Protein AF-A0A6J8A9P1-F1 (afdb_monomer_lite)

pLDDT: mean 82.11, std 23.22, range [27.2, 98.62]

Secondary structure (DSSP, 8-state):
-HHHHHHHHHHHHHHHHHHHHHHHHHHHHHHHHHHHHHHHHHHHHHHHHHHHHHHHHHHHHHHHHHHHHHHHHHHHHHHHHHHHHHHHHHHHHHHHHHHHHHHHHHHHHHHHHHHHHHHHHHHHHHHHHT--S-----------------EEEEE-SS-EEEEPTTPBPP--EEEEEETS-EETTTTEEE-SSSEEEEEEEEEEEPTT-EEEEEEEETTEEEEEEEEE-SSS--EEEEEEEEEE-TT-EEEEEE-S-TTT--S-EEEEEEEEEEEE-HHHHHHHHHHHHHHHHHHHHHHHHHH-----------------------------------------------

Foldseek 3Di:
DVVVVVVVVVVVVVVVVVVVVVVVVVVVVVVVVVVVVVVVVVVVVVVVVVVVVVVVVVVVVVVVVVVVVVVVVVVVVVVVVVVVVVVVVVVVVVVVVVVVVVVVVVVVVVVVVVVVVVVVVVVVVVVVVPDDDDDDDDDDDPDDDDPWWFKWKFFAPDKDWLAAAFRFDARLGTPDGTLNQDDRVVQKGFAQAFAKKKKKFKKKFAAQAKFKKFKDKPNHGDDIDIFYDNGGIGMDMDIDIDGDHGGIIITMGTHPDCVRRVSTTIIDGTIMMMTGCGVVVVVVVVVVVVVVVVVVVVVVVVVPDPPPDDDDDDDDDDDDDDDDDDDDDDDDDDDDDDDDDDDDDDDDDD

Organism: Mytilus coruscus (NCBI:txid42192)

Radius of gyration: 48.66 Å; chains: 1; bounding box: 129×72×152 Å

Structure (mmCIF, N/CA/C/O backbone):
data_AF-A0A6J8A9P1-F1
#
_entry.id   AF-A0A6J8A9P1-F1
#
loop_
_atom_site.group_PDB
_atom_site.id
_atom_site.type_symbol
_atom_site.label_atom_id
_atom_site.label_alt_id
_atom_site.label_comp_id
_atom_site.label_asym_id
_atom_site.label_entity_id
_atom_site.label_seq_id
_atom_site.pdbx_PDB_ins_code
_atom_site.Cartn_x
_atom_site.Cartn_y
_atom_site.Cartn_z
_atom_site.occupancy
_atom_site.B_iso_or_equiv
_atom_site.auth_seq_id
_atom_site.auth_comp_id
_atom_site.auth_asym_id
_atom_site.auth_atom_id
_atom_site.pdbx_PDB_model_num
ATOM 1 N N . MET A 1 1 ? 84.618 -8.981 -90.301 1.00 75.19 1 MET A N 1
ATOM 2 C CA . MET A 1 1 ? 83.150 -9.096 -90.439 1.00 75.19 1 MET A CA 1
ATOM 3 C C . MET A 1 1 ? 82.551 -9.975 -89.340 1.00 75.19 1 MET A C 1
ATOM 5 O O . MET A 1 1 ? 81.689 -9.480 -88.631 1.00 75.19 1 MET A O 1
ATOM 9 N N . GLU A 1 2 ? 83.042 -11.201 -89.105 1.00 84.12 2 GLU A N 1
ATOM 10 C CA . GLU A 1 2 ? 82.527 -12.070 -88.022 1.00 84.12 2 GLU A CA 1
ATOM 11 C C . GLU A 1 2 ? 82.618 -11.471 -86.612 1.00 84.12 2 GLU A C 1
ATOM 13 O O . GLU A 1 2 ? 81.630 -11.495 -85.891 1.00 84.12 2 GLU A O 1
ATOM 18 N N . VAL A 1 3 ? 83.750 -10.864 -86.232 1.00 86.31 3 VAL A N 1
ATOM 19 C CA . VAL A 1 3 ? 83.918 -10.247 -84.896 1.00 86.31 3 VAL A CA 1
ATOM 20 C C . VAL A 1 3 ? 82.848 -9.182 -84.621 1.00 86.31 3 VAL A C 1
ATOM 22 O O . VAL A 1 3 ? 82.287 -9.137 -83.534 1.00 86.31 3 VAL A O 1
ATOM 25 N N . VAL A 1 4 ? 82.513 -8.365 -85.624 1.00 88.62 4 VAL A N 1
ATOM 26 C CA . VAL A 1 4 ? 81.481 -7.319 -85.511 1.00 88.62 4 VAL A CA 1
ATOM 27 C C . VAL A 1 4 ? 80.090 -7.935 -85.341 1.00 88.62 4 VAL A C 1
ATOM 29 O O . VAL A 1 4 ? 79.315 -7.470 -84.511 1.00 88.62 4 VAL A O 1
ATOM 32 N N . LEU A 1 5 ? 79.785 -9.005 -86.081 1.00 90.69 5 LEU A N 1
ATOM 33 C CA . LEU A 1 5 ? 78.509 -9.718 -85.973 1.00 90.69 5 LEU A CA 1
ATOM 34 C C . LEU A 1 5 ? 78.353 -10.424 -84.618 1.00 90.69 5 LEU A C 1
ATOM 36 O O . LEU A 1 5 ? 77.263 -10.411 -84.052 1.00 90.69 5 LEU A O 1
ATOM 40 N N . THR A 1 6 ? 79.428 -11.000 -84.075 1.00 92.19 6 THR A N 1
ATOM 41 C CA . THR A 1 6 ? 79.424 -11.621 -82.742 1.00 92.19 6 THR A CA 1
ATOM 42 C C . THR A 1 6 ? 79.204 -10.579 -81.650 1.00 92.19 6 THR A C 1
ATOM 44 O O . THR A 1 6 ? 78.330 -10.767 -80.810 1.00 92.19 6 THR A O 1
ATOM 47 N N . THR A 1 7 ? 79.913 -9.446 -81.694 1.00 91.62 7 THR A N 1
ATOM 48 C CA . THR A 1 7 ? 79.708 -8.347 -80.737 1.00 91.62 7 THR A CA 1
ATOM 49 C C . THR A 1 7 ? 78.285 -7.792 -80.808 1.00 91.62 7 THR A C 1
ATOM 51 O O . THR A 1 7 ? 77.669 -7.564 -79.770 1.00 91.62 7 THR A O 1
ATOM 54 N N . LEU A 1 8 ? 77.731 -7.624 -82.015 1.00 94.25 8 LEU A N 1
ATOM 55 C CA . LEU A 1 8 ? 76.357 -7.154 -82.197 1.00 94.25 8 LEU A CA 1
ATOM 56 C C . LEU A 1 8 ? 75.333 -8.125 -81.588 1.00 94.25 8 LEU A C 1
ATOM 58 O O . LEU A 1 8 ? 74.412 -7.675 -80.914 1.00 94.25 8 LEU A O 1
ATOM 62 N N . ARG A 1 9 ? 75.510 -9.444 -81.763 1.00 93.94 9 ARG A N 1
ATOM 63 C CA . ARG A 1 9 ? 74.653 -10.457 -81.115 1.00 93.94 9 ARG A CA 1
ATOM 64 C C . ARG A 1 9 ? 74.711 -10.367 -79.594 1.00 93.94 9 ARG A C 1
ATOM 66 O O . ARG A 1 9 ? 73.663 -10.293 -78.969 1.00 93.94 9 ARG A O 1
ATOM 73 N N . THR A 1 10 ? 75.906 -10.274 -79.009 1.00 94.44 10 THR A N 1
ATOM 74 C CA . THR A 1 10 ? 76.064 -10.149 -77.550 1.00 94.44 10 THR A CA 1
ATOM 75 C C . THR A 1 10 ? 75.380 -8.894 -77.001 1.00 94.44 10 THR A C 1
ATOM 77 O O . THR A 1 10 ? 74.769 -8.938 -75.935 1.00 94.44 10 THR A O 1
ATOM 80 N N . VAL A 1 11 ? 75.458 -7.772 -77.725 1.00 94.50 11 VAL A N 1
ATOM 81 C CA . VAL A 1 11 ? 74.779 -6.525 -77.340 1.00 94.50 11 VAL A CA 1
ATOM 82 C C . VAL A 1 11 ? 73.259 -6.671 -77.431 1.00 94.50 11 VAL A C 1
ATOM 84 O O . VAL A 1 11 ? 72.566 -6.236 -76.515 1.00 94.50 11 VAL A O 1
ATOM 87 N N . MET A 1 12 ? 72.736 -7.304 -78.485 1.00 94.88 12 MET A N 1
ATOM 88 C CA . MET A 1 12 ? 71.297 -7.567 -78.612 1.00 94.88 12 MET A CA 1
ATOM 89 C C . MET A 1 12 ? 70.787 -8.478 -77.490 1.00 94.88 12 MET A C 1
ATOM 91 O O . MET A 1 12 ? 69.802 -8.131 -76.846 1.00 94.88 12 MET A O 1
ATOM 95 N N . ASP A 1 13 ? 71.495 -9.568 -77.183 1.00 95.31 13 ASP A N 1
ATOM 96 C CA . ASP A 1 13 ? 71.137 -10.476 -76.084 1.00 95.31 13 ASP A CA 1
ATOM 97 C C . ASP A 1 13 ? 71.151 -9.755 -74.727 1.00 95.31 13 ASP A C 1
ATOM 99 O O . ASP A 1 13 ? 70.266 -9.957 -73.890 1.00 95.31 13 ASP A O 1
ATOM 103 N N . HIS A 1 14 ? 72.136 -8.877 -74.500 1.00 95.06 14 HIS A N 1
ATOM 104 C CA . HIS A 1 14 ? 72.188 -8.056 -73.292 1.00 95.06 14 HIS A CA 1
ATOM 105 C C . HIS A 1 14 ? 71.019 -7.067 -73.221 1.00 95.06 14 HIS A C 1
ATOM 107 O O . HIS A 1 14 ? 70.413 -6.925 -72.160 1.00 95.06 14 HIS A O 1
ATOM 113 N N . ASN A 1 15 ? 70.662 -6.430 -74.340 1.00 94.50 15 ASN A N 1
ATOM 114 C CA . ASN A 1 15 ? 69.535 -5.505 -74.403 1.00 94.50 15 ASN A CA 1
ATOM 115 C C . ASN A 1 15 ? 68.204 -6.220 -74.123 1.00 94.50 15 ASN A C 1
ATOM 117 O O . ASN A 1 15 ? 67.438 -5.771 -73.276 1.00 94.50 15 ASN A O 1
ATOM 121 N N . THR A 1 16 ? 67.976 -7.392 -74.721 1.00 96.12 16 THR A N 1
ATOM 122 C CA . THR A 1 16 ? 66.801 -8.226 -74.422 1.00 96.12 16 THR A CA 1
ATOM 123 C C . THR A 1 16 ? 66.769 -8.656 -72.952 1.00 96.12 16 THR A C 1
ATOM 125 O O . THR A 1 16 ? 65.709 -8.683 -72.326 1.00 96.12 16 THR A O 1
ATOM 128 N N . ARG A 1 17 ? 67.925 -8.957 -72.345 1.00 96.06 17 ARG A N 1
ATOM 129 C CA . ARG A 1 17 ? 67.999 -9.268 -70.910 1.00 96.06 17 ARG A CA 1
ATOM 130 C C . ARG A 1 17 ? 67.623 -8.066 -70.040 1.00 96.06 17 ARG A C 1
ATOM 132 O O . ARG A 1 17 ? 66.883 -8.244 -69.077 1.00 96.06 17 ARG A O 1
ATOM 139 N N . LEU A 1 18 ? 68.092 -6.865 -70.379 1.00 96.38 18 LEU A N 1
ATOM 140 C CA . LEU A 1 18 ? 67.724 -5.631 -69.676 1.00 96.38 18 LEU A CA 1
ATOM 141 C C . LEU A 1 18 ? 66.228 -5.317 -69.814 1.00 96.38 18 LEU A C 1
ATOM 143 O O . LEU A 1 18 ? 65.597 -4.947 -68.828 1.00 96.38 18 LEU A O 1
ATOM 147 N N . GLU A 1 19 ? 65.642 -5.519 -70.994 1.00 95.56 19 GLU A N 1
ATOM 148 C CA . GLU A 1 19 ? 64.201 -5.348 -71.232 1.00 95.56 19 GLU A CA 1
ATOM 149 C C . GLU A 1 19 ? 63.357 -6.311 -70.378 1.00 95.56 19 GLU A C 1
ATOM 151 O O . GLU A 1 19 ? 62.346 -5.912 -69.787 1.00 95.56 19 GLU A O 1
ATOM 156 N N . ASN A 1 20 ? 63.800 -7.564 -70.240 1.00 96.56 20 ASN A N 1
ATOM 157 C CA . ASN A 1 20 ? 63.150 -8.548 -69.374 1.00 96.56 20 ASN A CA 1
ATOM 158 C C . ASN A 1 20 ? 63.242 -8.163 -67.886 1.00 96.56 20 ASN A C 1
ATOM 160 O O . ASN A 1 20 ? 62.244 -8.252 -67.167 1.00 96.56 20 ASN A O 1
ATOM 164 N N . GLU A 1 21 ? 64.403 -7.693 -67.418 1.00 96.75 21 GLU A N 1
ATOM 165 C CA . GLU A 1 21 ? 64.578 -7.220 -66.034 1.00 96.75 21 GLU A CA 1
ATOM 166 C C . GLU A 1 21 ? 63.749 -5.957 -65.747 1.00 96.75 21 GLU A C 1
ATOM 168 O O . GLU A 1 21 ? 63.110 -5.856 -64.696 1.00 96.75 21 GLU A O 1
ATOM 173 N N . LEU A 1 22 ? 63.679 -5.014 -66.693 1.00 96.38 22 LEU A N 1
ATOM 174 C CA . LEU A 1 22 ? 62.827 -3.827 -66.580 1.00 96.38 22 LEU A CA 1
ATOM 175 C C . LEU A 1 22 ? 61.346 -4.218 -66.473 1.00 96.38 22 LEU A C 1
ATOM 177 O O . LEU A 1 22 ? 60.623 -3.708 -65.616 1.00 96.38 22 LEU A O 1
ATOM 181 N N . THR A 1 23 ? 60.904 -5.178 -67.289 1.00 97.06 23 THR A N 1
ATOM 182 C CA . THR A 1 23 ? 59.535 -5.711 -67.244 1.00 97.06 23 THR A CA 1
ATOM 183 C C . THR A 1 23 ? 59.235 -6.366 -65.896 1.00 97.06 23 THR A C 1
ATOM 185 O O . THR A 1 23 ? 58.202 -6.079 -65.287 1.00 97.06 23 THR A O 1
ATOM 188 N N . ARG A 1 24 ? 60.159 -7.186 -65.380 1.00 97.25 24 ARG A N 1
ATOM 189 C CA . ARG A 1 24 ? 60.037 -7.811 -64.055 1.00 97.25 24 ARG A CA 1
ATOM 190 C C . ARG A 1 24 ? 59.956 -6.767 -62.940 1.00 97.25 24 ARG A C 1
ATOM 192 O O . ARG A 1 24 ? 59.144 -6.901 -62.028 1.00 97.25 24 ARG A O 1
ATOM 199 N N . THR A 1 25 ? 60.758 -5.709 -63.028 1.00 96.94 25 THR A N 1
ATOM 200 C CA . THR A 1 25 ? 60.768 -4.617 -62.045 1.00 96.94 25 THR A CA 1
ATOM 201 C C . THR A 1 25 ? 59.438 -3.861 -62.044 1.00 96.94 25 THR A C 1
ATOM 203 O O . THR A 1 25 ? 58.876 -3.606 -60.981 1.00 96.94 25 THR A O 1
ATOM 206 N N . ASN A 1 26 ? 58.876 -3.580 -63.223 1.00 96.69 26 ASN A N 1
ATOM 207 C CA . ASN A 1 26 ? 57.559 -2.950 -63.350 1.00 96.69 26 ASN A CA 1
ATOM 208 C C . ASN A 1 26 ? 56.436 -3.832 -62.782 1.00 96.69 26 ASN A C 1
ATOM 210 O O . ASN A 1 26 ? 55.537 -3.333 -62.107 1.00 96.69 26 ASN A O 1
ATOM 214 N N . GLN A 1 27 ? 56.499 -5.151 -62.996 1.00 97.19 27 GLN A N 1
ATOM 215 C CA . GLN A 1 27 ? 55.548 -6.092 -62.394 1.00 97.19 27 GLN A CA 1
ATOM 216 C C . GLN A 1 27 ? 55.622 -6.072 -60.862 1.00 97.19 27 GLN A C 1
ATOM 218 O O . GLN A 1 27 ? 54.588 -5.967 -60.205 1.00 97.19 27 GLN A O 1
ATOM 223 N N . LEU A 1 28 ? 56.831 -6.110 -60.293 1.00 97.56 28 LEU A N 1
ATOM 224 C CA . LEU A 1 28 ? 57.029 -6.025 -58.843 1.00 97.56 28 LEU A CA 1
ATOM 225 C C . LEU A 1 28 ? 56.529 -4.693 -58.270 1.00 97.56 28 LEU A C 1
ATOM 227 O O . LEU A 1 28 ? 55.899 -4.679 -57.215 1.00 97.56 28 LEU A O 1
ATOM 231 N N . MET A 1 29 ? 56.752 -3.583 -58.978 1.00 97.38 29 MET A N 1
ATOM 232 C CA . MET A 1 29 ? 56.265 -2.264 -58.570 1.00 97.38 29 MET A CA 1
ATOM 233 C C . MET A 1 29 ? 54.730 -2.209 -58.516 1.00 97.38 29 MET A C 1
ATOM 235 O O . MET A 1 29 ? 54.167 -1.672 -57.562 1.00 97.38 29 MET A O 1
ATOM 239 N N . ASN A 1 30 ? 54.047 -2.814 -59.491 1.00 97.25 30 ASN A N 1
ATOM 240 C CA . ASN A 1 30 ? 52.584 -2.885 -59.512 1.00 97.25 30 ASN A CA 1
ATOM 241 C C . ASN A 1 30 ? 52.022 -3.749 -58.371 1.00 97.25 30 ASN A C 1
ATOM 243 O O . ASN A 1 30 ? 51.023 -3.375 -57.751 1.00 97.25 30 ASN A O 1
ATOM 247 N N . ILE A 1 31 ? 52.676 -4.875 -58.061 1.00 97.50 31 ILE A N 1
ATOM 248 C CA . ILE A 1 31 ? 52.306 -5.730 -56.920 1.00 97.50 31 ILE A CA 1
ATOM 249 C C . ILE A 1 31 ? 52.431 -4.934 -55.619 1.00 97.50 31 ILE A C 1
ATOM 251 O O . ILE A 1 31 ? 51.459 -4.831 -54.872 1.00 97.50 31 ILE A O 1
ATOM 255 N N . LEU A 1 32 ? 53.579 -4.284 -55.399 1.00 97.88 32 LEU A N 1
ATOM 256 C CA . LEU A 1 32 ? 53.822 -3.490 -54.195 1.00 97.88 32 LEU A CA 1
ATOM 257 C C . LEU A 1 32 ? 52.811 -2.341 -54.045 1.00 97.88 32 LEU A C 1
ATOM 259 O O . LEU A 1 32 ? 52.328 -2.076 -52.947 1.00 97.88 32 LEU A O 1
ATOM 263 N N . SER A 1 33 ? 52.455 -1.670 -55.145 1.00 97.50 33 SER A N 1
ATOM 264 C CA . SER A 1 33 ? 51.438 -0.613 -55.133 1.00 97.50 33 SER A CA 1
ATOM 265 C C . SER A 1 33 ? 50.056 -1.140 -54.726 1.00 97.50 33 SER A C 1
ATOM 267 O O . SER A 1 33 ? 49.354 -0.485 -53.953 1.00 97.50 33 SER A O 1
ATOM 269 N N . THR A 1 34 ? 49.688 -2.337 -55.191 1.00 97.69 34 THR A N 1
ATOM 270 C CA . THR A 1 34 ? 48.410 -2.986 -54.858 1.00 97.69 34 THR A CA 1
ATOM 271 C C . THR A 1 34 ? 48.373 -3.424 -53.391 1.00 97.69 34 THR A C 1
ATOM 273 O O . THR A 1 34 ? 47.390 -3.174 -52.692 1.00 97.69 34 THR A O 1
ATOM 276 N N . GLU A 1 35 ? 49.461 -4.010 -52.887 1.00 97.50 35 GLU A N 1
ATOM 277 C CA . GLU A 1 35 ? 49.600 -4.382 -51.473 1.00 97.50 35 GLU A CA 1
ATOM 278 C C . GLU A 1 35 ? 49.551 -3.152 -50.554 1.00 97.50 35 GLU A C 1
ATOM 280 O O . GLU A 1 35 ? 48.874 -3.158 -49.521 1.00 97.50 35 GLU A O 1
ATOM 285 N N . TYR A 1 36 ? 50.203 -2.054 -50.949 1.00 97.25 36 TYR A N 1
ATOM 286 C CA . TYR A 1 36 ? 50.135 -0.788 -50.221 1.00 97.25 36 TYR A CA 1
ATOM 287 C C . TYR A 1 36 ? 48.704 -0.225 -50.164 1.00 97.25 36 TYR A C 1
ATOM 289 O O . TYR A 1 36 ? 48.258 0.243 -49.116 1.00 97.25 36 TYR A O 1
ATOM 297 N N . ALA A 1 37 ? 47.951 -0.297 -51.265 1.00 97.00 37 ALA A N 1
ATOM 298 C CA . ALA A 1 37 ? 46.553 0.128 -51.281 1.00 97.00 37 ALA A CA 1
ATOM 299 C C . ALA A 1 37 ? 45.684 -0.723 -50.334 1.00 97.00 37 ALA A C 1
ATOM 301 O O . ALA A 1 37 ? 44.958 -0.169 -49.509 1.00 97.00 37 ALA A O 1
ATOM 302 N N . SER A 1 38 ? 45.823 -2.052 -50.381 1.00 97.75 38 SER A N 1
ATOM 303 C CA . SER A 1 38 ? 45.063 -2.972 -49.521 1.00 97.75 38 SER A CA 1
ATOM 304 C C . SER A 1 38 ? 45.380 -2.780 -48.031 1.00 97.75 38 SER A C 1
ATOM 306 O O . SER A 1 38 ? 44.476 -2.684 -47.200 1.00 97.75 38 SER A O 1
ATOM 308 N N . THR A 1 39 ? 46.659 -2.631 -47.673 1.00 97.62 39 THR A N 1
ATOM 309 C CA . THR A 1 39 ? 47.068 -2.358 -46.282 1.00 97.62 39 THR A CA 1
ATOM 310 C C . THR A 1 39 ? 46.548 -1.015 -45.768 1.00 97.62 39 THR A C 1
ATOM 312 O O . THR A 1 39 ? 46.141 -0.915 -44.608 1.00 97.62 39 THR A O 1
ATOM 315 N N . LYS A 1 40 ? 46.487 0.012 -46.623 1.00 97.62 40 LYS A N 1
ATOM 316 C CA . LYS A 1 40 ? 45.894 1.310 -46.279 1.00 97.62 40 LYS A CA 1
ATOM 317 C C . LYS A 1 40 ? 44.391 1.206 -46.000 1.00 97.62 40 LYS A C 1
ATOM 319 O O . LYS A 1 40 ? 43.910 1.836 -45.057 1.00 97.62 40 LYS A O 1
ATOM 324 N N . GLU A 1 41 ? 43.658 0.414 -46.779 1.00 97.81 41 GLU A N 1
ATOM 325 C CA . GLU A 1 41 ? 42.230 0.162 -46.544 1.00 97.81 41 GLU A CA 1
ATOM 326 C C . GLU A 1 41 ? 41.993 -0.586 -45.228 1.00 97.81 41 GLU A C 1
ATOM 328 O O . GLU A 1 41 ? 41.154 -0.172 -44.424 1.00 97.81 41 GLU A O 1
ATOM 333 N N . LEU A 1 42 ? 42.791 -1.623 -44.954 1.00 98.00 42 LEU A N 1
ATOM 334 C CA . LEU A 1 42 ? 42.740 -2.355 -43.686 1.00 98.00 42 LEU A CA 1
ATOM 335 C C . LEU A 1 42 ? 43.019 -1.440 -42.488 1.00 98.00 42 LEU A C 1
ATOM 337 O O . LEU A 1 42 ? 42.296 -1.493 -41.493 1.00 98.00 42 LEU A O 1
ATOM 341 N N . LEU A 1 43 ? 44.016 -0.555 -42.588 1.00 97.62 43 LEU A N 1
ATOM 342 C CA . LEU A 1 43 ? 44.331 0.415 -41.537 1.00 97.62 43 LEU A CA 1
ATOM 343 C C . LEU A 1 43 ? 43.165 1.381 -41.280 1.00 97.62 43 LEU A C 1
ATOM 345 O O . LEU A 1 43 ? 42.875 1.718 -40.129 1.00 97.62 43 LEU A O 1
ATOM 349 N N . HIS A 1 44 ? 42.480 1.817 -42.338 1.00 97.62 44 HIS A N 1
ATOM 350 C CA . HIS A 1 44 ? 41.307 2.674 -42.204 1.00 97.62 44 HIS A CA 1
ATOM 351 C C . HIS A 1 44 ? 40.151 1.945 -41.504 1.00 97.62 44 HIS A C 1
ATOM 353 O O . HIS A 1 44 ? 39.560 2.496 -40.572 1.00 97.62 44 HIS A O 1
ATOM 359 N N . SER A 1 45 ? 39.880 0.691 -41.888 1.00 97.75 45 SER A N 1
ATOM 360 C CA . SER A 1 45 ? 38.869 -0.144 -41.226 1.00 97.75 45 SER A CA 1
ATOM 361 C C . SER A 1 45 ? 39.191 -0.342 -39.745 1.00 97.75 45 SER A C 1
ATOM 363 O O . SER A 1 45 ? 38.352 -0.074 -38.889 1.00 97.75 45 SER A O 1
ATOM 365 N N . LEU A 1 46 ? 40.436 -0.706 -39.427 1.00 98.25 46 LEU A N 1
ATOM 366 C CA . LEU A 1 46 ? 40.874 -0.915 -38.049 1.00 98.25 46 LEU A CA 1
ATOM 367 C C . LEU A 1 46 ? 40.753 0.362 -37.205 1.00 98.25 46 LEU A C 1
ATOM 369 O O . LEU A 1 46 ? 40.365 0.312 -36.039 1.00 98.25 46 LEU A O 1
ATOM 373 N N . THR A 1 47 ? 41.045 1.523 -37.796 1.00 97.94 47 THR A N 1
ATOM 374 C CA . THR A 1 47 ? 40.882 2.818 -37.123 1.00 97.94 47 THR A CA 1
ATOM 375 C C . THR A 1 47 ? 39.417 3.076 -36.778 1.00 97.94 47 THR A C 1
ATOM 377 O O . THR A 1 47 ? 39.108 3.500 -35.662 1.00 97.94 47 THR A O 1
ATOM 380 N N . LYS A 1 48 ? 38.502 2.788 -37.709 1.00 97.88 48 LYS A N 1
ATOM 381 C CA . LYS A 1 48 ? 37.061 2.929 -37.485 1.00 97.88 48 LYS A CA 1
ATOM 382 C C . LYS A 1 48 ? 36.596 2.031 -36.336 1.00 97.88 48 LYS A C 1
ATOM 384 O O . LYS A 1 48 ? 35.962 2.527 -35.402 1.00 97.88 48 LYS A O 1
ATOM 389 N N . ASP A 1 49 ? 36.989 0.763 -36.349 1.00 97.81 49 ASP A N 1
ATOM 390 C CA . ASP A 1 49 ? 36.615 -0.205 -35.313 1.00 97.81 49 ASP A CA 1
ATOM 391 C C . ASP A 1 49 ? 37.171 0.189 -33.938 1.00 97.81 49 ASP A C 1
ATOM 393 O O . ASP A 1 49 ? 36.454 0.141 -32.933 1.00 97.81 49 ASP A O 1
ATOM 397 N N . TYR A 1 50 ? 38.414 0.679 -33.886 1.00 97.38 50 TYR A N 1
ATOM 398 C CA . TYR A 1 50 ? 39.014 1.209 -32.662 1.00 97.38 50 TYR A CA 1
ATOM 399 C C . TYR A 1 50 ? 38.221 2.398 -32.102 1.00 97.38 50 TYR A C 1
ATOM 401 O O . TYR A 1 50 ? 37.920 2.439 -30.906 1.00 97.38 50 TYR A O 1
ATOM 409 N N . THR A 1 51 ? 37.836 3.357 -32.950 1.00 97.62 51 THR A N 1
ATOM 410 C CA . THR A 1 51 ? 37.057 4.522 -32.499 1.00 97.62 51 THR A CA 1
ATOM 411 C C . THR A 1 51 ? 35.666 4.141 -32.001 1.00 97.62 51 THR A C 1
ATOM 413 O O . THR A 1 51 ? 35.246 4.647 -30.960 1.00 97.62 51 THR A O 1
ATOM 416 N N . SER A 1 52 ? 34.987 3.208 -32.675 1.00 97.50 52 SER A N 1
ATOM 417 C CA . SER A 1 52 ? 33.680 2.704 -32.244 1.00 97.50 52 SER A CA 1
ATOM 418 C C . SER A 1 52 ? 33.781 1.959 -30.912 1.00 97.50 52 SER A C 1
ATOM 420 O O . SER A 1 52 ? 33.030 2.244 -29.981 1.00 97.50 52 SER A O 1
ATOM 422 N N . THR A 1 53 ? 34.781 1.088 -30.761 1.00 96.62 53 THR A N 1
ATOM 423 C CA . THR A 1 53 ? 35.027 0.358 -29.508 1.00 96.62 53 THR A CA 1
ATOM 424 C C . THR A 1 53 ? 35.313 1.316 -28.351 1.00 96.62 53 THR A C 1
ATOM 426 O O . THR A 1 53 ? 34.777 1.155 -27.255 1.00 96.62 53 THR A O 1
ATOM 429 N N . LYS A 1 54 ? 36.108 2.364 -28.596 1.00 97.06 54 LYS A N 1
ATOM 430 C CA . LYS A 1 54 ? 36.403 3.402 -27.601 1.00 97.06 54 LYS A CA 1
ATOM 431 C C . LYS A 1 54 ? 35.145 4.165 -27.169 1.00 97.06 54 LYS A C 1
ATOM 433 O O . LYS A 1 54 ? 34.994 4.454 -25.984 1.00 97.06 54 LYS A O 1
ATOM 438 N N . GLN A 1 55 ? 34.250 4.485 -28.104 1.00 96.31 55 GLN A N 1
ATOM 439 C CA . GLN A 1 55 ? 32.973 5.141 -27.798 1.00 96.31 55 GLN A CA 1
ATOM 440 C C . GLN A 1 55 ? 32.055 4.234 -26.972 1.00 96.31 55 GLN A C 1
ATOM 442 O O . GLN A 1 55 ? 31.512 4.678 -25.963 1.00 96.31 55 GLN A O 1
ATOM 447 N N . ASN A 1 56 ? 31.955 2.955 -27.336 1.00 96.50 56 ASN A N 1
ATOM 448 C CA . ASN A 1 56 ? 31.157 1.979 -26.592 1.00 96.50 56 ASN A CA 1
ATOM 449 C C . ASN A 1 56 ? 31.676 1.800 -25.157 1.00 96.50 56 ASN A C 1
ATOM 451 O O . ASN A 1 56 ? 30.888 1.780 -24.215 1.00 96.50 56 ASN A O 1
ATOM 455 N N . ALA A 1 57 ? 32.997 1.743 -24.965 1.00 95.81 57 ALA A N 1
ATOM 456 C CA . ALA A 1 57 ? 33.599 1.659 -23.633 1.00 95.81 57 ALA A CA 1
ATOM 457 C C . ALA A 1 57 ? 33.297 2.899 -22.769 1.00 95.81 57 ALA A C 1
ATOM 459 O O . ALA A 1 57 ? 33.042 2.779 -21.567 1.00 95.81 57 ALA A O 1
ATOM 460 N N . ALA A 1 58 ? 33.284 4.093 -23.371 1.00 96.25 58 ALA A N 1
ATOM 461 C CA . ALA A 1 58 ? 32.908 5.321 -22.674 1.00 96.25 58 ALA A CA 1
ATOM 462 C C . ALA A 1 58 ? 31.426 5.313 -22.260 1.00 96.25 58 ALA A C 1
ATOM 464 O O . ALA A 1 58 ? 31.118 5.643 -21.116 1.00 96.25 58 ALA A O 1
ATOM 465 N N . ALA A 1 59 ? 30.525 4.878 -23.147 1.00 95.75 59 ALA A N 1
ATOM 466 C CA . ALA A 1 59 ? 29.102 4.735 -22.837 1.00 95.75 59 ALA A CA 1
ATOM 467 C C . ALA A 1 59 ? 28.866 3.740 -21.687 1.00 95.75 59 ALA A C 1
ATOM 469 O O . ALA A 1 59 ? 28.169 4.061 -20.726 1.00 95.75 59 ALA A O 1
ATOM 470 N N . LEU A 1 60 ? 29.536 2.584 -21.726 1.00 96.38 60 LEU A N 1
ATOM 471 C CA . LEU A 1 60 ? 29.433 1.561 -20.683 1.00 96.38 60 LEU A CA 1
ATOM 472 C C . LEU A 1 60 ? 29.944 2.061 -19.320 1.00 96.38 60 LEU A C 1
ATOM 474 O O . LEU A 1 60 ? 29.420 1.689 -18.274 1.00 96.38 60 LEU A O 1
ATOM 478 N N . THR A 1 61 ? 30.945 2.948 -19.316 1.00 96.19 61 THR A N 1
ATOM 479 C CA . THR A 1 61 ? 31.451 3.569 -18.080 1.00 96.19 61 THR A CA 1
ATOM 480 C C . THR A 1 61 ? 30.408 4.487 -17.439 1.00 96.19 61 THR A C 1
ATOM 482 O O . THR A 1 61 ? 30.282 4.510 -16.215 1.00 96.19 61 THR A O 1
ATOM 485 N N . ILE A 1 62 ? 29.649 5.225 -18.254 1.00 96.00 62 ILE A N 1
ATOM 486 C CA . ILE A 1 62 ? 28.571 6.107 -17.782 1.00 96.00 62 ILE A CA 1
ATOM 487 C C . ILE A 1 62 ? 27.422 5.277 -17.197 1.00 96.00 62 ILE A C 1
ATOM 489 O O . ILE A 1 62 ? 26.954 5.562 -16.097 1.00 96.00 62 ILE A O 1
ATOM 493 N N . GLU A 1 63 ? 27.013 4.213 -17.888 1.00 95.75 63 GLU A N 1
ATOM 494 C CA . GLU A 1 63 ? 25.967 3.299 -17.417 1.00 95.75 63 GLU A CA 1
ATOM 495 C C . GLU A 1 63 ? 26.359 2.609 -16.097 1.00 95.75 63 GLU A C 1
ATOM 497 O O . GLU A 1 63 ? 25.577 2.552 -15.144 1.00 95.75 63 GLU A O 1
ATOM 502 N N . HIS A 1 64 ? 27.615 2.167 -15.981 1.00 94.38 64 HIS A N 1
ATOM 503 C CA . HIS A 1 64 ? 28.137 1.597 -14.739 1.00 94.38 64 HIS A CA 1
ATOM 504 C C . HIS A 1 64 ? 28.153 2.614 -13.580 1.00 94.38 64 HIS A C 1
ATOM 506 O O . HIS A 1 64 ? 27.905 2.253 -12.431 1.00 94.38 64 HIS A O 1
ATOM 512 N N . ALA A 1 65 ? 28.427 3.895 -13.846 1.00 95.31 65 ALA A N 1
ATOM 513 C CA . ALA A 1 65 ? 28.345 4.930 -12.816 1.00 95.31 65 ALA A CA 1
ATOM 514 C C . ALA A 1 65 ? 26.899 5.134 -12.324 1.00 95.31 65 ALA A C 1
ATOM 516 O O . ALA A 1 65 ? 26.680 5.176 -11.115 1.00 95.31 65 ALA A O 1
ATOM 517 N N . SER A 1 66 ? 25.923 5.166 -13.238 1.00 95.12 66 SER A N 1
ATOM 518 C CA . SER A 1 66 ? 24.495 5.300 -12.902 1.00 95.12 66 SER A CA 1
ATOM 519 C C . SER A 1 66 ? 23.987 4.126 -12.060 1.00 95.12 66 SER A C 1
ATOM 521 O O . SER A 1 66 ? 23.417 4.311 -10.988 1.00 95.12 66 SER A O 1
ATOM 523 N N . THR A 1 67 ? 24.262 2.896 -12.496 1.00 94.88 67 THR A N 1
ATOM 524 C CA . THR A 1 67 ? 23.855 1.674 -11.773 1.00 94.88 67 THR A CA 1
ATOM 525 C C . THR A 1 67 ? 24.494 1.583 -10.383 1.00 94.88 67 THR A C 1
ATOM 527 O O . THR A 1 67 ? 23.878 1.097 -9.432 1.00 94.88 67 THR A O 1
ATOM 530 N N . LYS A 1 68 ? 25.720 2.097 -10.220 1.00 95.81 68 LYS A N 1
ATOM 531 C CA . LYS A 1 68 ? 26.387 2.181 -8.916 1.00 95.81 68 LYS A CA 1
ATOM 532 C C . LYS A 1 68 ? 25.682 3.147 -7.958 1.00 95.81 68 LYS A C 1
ATOM 534 O O . LYS A 1 68 ? 25.617 2.855 -6.763 1.00 95.81 68 LYS A O 1
ATOM 539 N N . GLU A 1 69 ? 25.170 4.275 -8.449 1.00 95.38 69 GLU A N 1
ATOM 540 C CA . GLU A 1 69 ? 24.387 5.214 -7.634 1.00 95.38 69 GLU A CA 1
ATOM 541 C C . GLU A 1 69 ? 23.051 4.602 -7.199 1.00 95.38 69 GLU A C 1
ATOM 543 O O . GLU A 1 69 ? 22.702 4.664 -6.018 1.00 95.38 69 GLU A O 1
ATOM 548 N N . GLU A 1 70 ? 22.353 3.917 -8.109 1.00 95.62 70 GLU A N 1
ATOM 549 C CA . GLU A 1 70 ? 21.122 3.182 -7.790 1.00 95.62 70 GLU A CA 1
ATOM 550 C C . GLU A 1 70 ? 21.360 2.104 -6.721 1.00 95.62 70 GLU A C 1
ATOM 552 O O . GLU A 1 70 ? 20.596 1.989 -5.759 1.00 95.62 70 GLU A O 1
ATOM 557 N N . LEU A 1 71 ? 22.464 1.356 -6.825 1.00 94.19 71 LEU A N 1
ATOM 558 C CA . LEU A 1 71 ? 22.832 0.342 -5.837 1.00 94.19 71 LEU A CA 1
ATOM 559 C C . LEU A 1 71 ? 23.130 0.953 -4.458 1.00 94.19 71 LEU A C 1
ATOM 561 O O . LEU A 1 71 ? 22.782 0.366 -3.428 1.00 94.19 71 LEU A O 1
ATOM 565 N N . ALA A 1 72 ? 23.752 2.134 -4.416 1.00 95.81 72 ALA A N 1
ATOM 566 C CA . ALA A 1 72 ? 24.002 2.851 -3.169 1.00 95.81 72 ALA A CA 1
ATOM 567 C C . ALA A 1 72 ? 22.690 3.309 -2.508 1.00 95.81 72 ALA A C 1
ATOM 569 O O . ALA A 1 72 ? 22.515 3.122 -1.301 1.00 95.81 72 ALA A O 1
ATOM 570 N N . ALA A 1 73 ? 21.741 3.830 -3.293 1.00 95.69 73 ALA A N 1
ATOM 571 C CA . ALA A 1 73 ? 20.415 4.212 -2.805 1.00 95.69 73 ALA A CA 1
ATOM 572 C C . ALA A 1 73 ? 19.624 3.001 -2.278 1.00 95.69 73 ALA A C 1
ATOM 574 O O . ALA A 1 73 ? 19.033 3.061 -1.197 1.00 95.69 73 ALA A O 1
ATOM 575 N N . LEU A 1 74 ? 19.672 1.870 -2.988 1.00 96.12 74 LEU A N 1
ATOM 576 C CA . LEU A 1 74 ? 19.021 0.634 -2.553 1.00 96.12 74 LEU A CA 1
ATOM 577 C C . LEU A 1 74 ? 19.643 0.082 -1.263 1.00 96.12 74 LEU A C 1
ATOM 579 O O . LEU A 1 74 ? 18.927 -0.370 -0.370 1.00 96.12 74 LEU A O 1
ATOM 583 N N . THR A 1 75 ? 20.969 0.167 -1.131 1.00 96.00 75 THR A N 1
ATOM 584 C CA . THR A 1 75 ? 21.681 -0.227 0.095 1.00 96.00 75 THR A CA 1
ATOM 585 C C . THR A 1 75 ? 21.219 0.608 1.289 1.00 96.00 75 THR A C 1
ATOM 587 O O . THR A 1 75 ? 20.967 0.056 2.360 1.00 96.00 75 THR A O 1
ATOM 590 N N . PHE A 1 76 ? 21.043 1.920 1.104 1.00 96.25 76 PHE A N 1
ATOM 591 C CA . PHE A 1 76 ? 20.522 2.805 2.145 1.00 96.25 76 PHE A CA 1
ATOM 592 C C . PHE A 1 76 ? 19.097 2.413 2.570 1.00 96.25 76 PHE A C 1
ATOM 594 O O . PHE A 1 76 ? 18.847 2.199 3.758 1.00 96.25 76 PHE A O 1
ATOM 601 N N . LEU A 1 77 ? 18.186 2.218 1.611 1.00 95.88 77 LEU A N 1
ATOM 602 C CA . LEU A 1 77 ? 16.811 1.777 1.885 1.00 95.88 77 LEU A CA 1
ATOM 603 C C . LEU A 1 77 ? 16.760 0.429 2.615 1.00 95.88 77 LEU A C 1
ATOM 605 O O . LEU A 1 77 ? 15.977 0.254 3.551 1.00 95.88 77 LEU A O 1
ATOM 609 N N . TYR A 1 78 ? 17.617 -0.517 2.231 1.00 93.12 78 TYR A N 1
ATOM 610 C CA . TYR A 1 78 ? 17.725 -1.805 2.912 1.00 93.12 78 TYR A CA 1
ATOM 611 C C . TYR A 1 78 ? 18.179 -1.649 4.371 1.00 93.12 78 TYR A C 1
ATOM 613 O O . TYR A 1 78 ? 17.645 -2.303 5.268 1.00 93.12 78 TYR A O 1
ATOM 621 N N . THR A 1 79 ? 19.144 -0.767 4.644 1.00 95.62 79 THR A N 1
ATOM 622 C CA . THR A 1 79 ? 19.571 -0.512 6.026 1.00 95.62 79 THR A CA 1
ATOM 623 C C . THR A 1 79 ? 18.477 0.151 6.860 1.00 95.62 79 THR A C 1
ATOM 625 O O . THR A 1 79 ? 18.247 -0.281 7.989 1.00 95.62 79 THR A O 1
ATOM 628 N N . ASP A 1 80 ? 17.757 1.128 6.305 1.00 95.94 80 ASP A N 1
ATOM 629 C CA . ASP A 1 80 ? 16.666 1.817 7.001 1.00 95.94 80 ASP A CA 1
ATOM 630 C C . ASP A 1 80 ? 15.514 0.859 7.338 1.00 95.94 80 ASP A C 1
ATOM 632 O O . ASP A 1 80 ? 15.120 0.727 8.497 1.00 95.94 80 ASP A O 1
ATOM 636 N N . THR A 1 81 ? 15.053 0.081 6.356 1.00 94.50 81 THR A N 1
ATOM 637 C CA . THR A 1 81 ? 14.006 -0.934 6.567 1.00 94.50 81 THR A CA 1
ATOM 638 C C . THR A 1 81 ? 14.416 -1.989 7.594 1.00 94.50 81 THR A C 1
ATOM 640 O O . THR A 1 81 ? 13.608 -2.378 8.440 1.00 94.50 81 THR A O 1
ATOM 643 N N . LYS A 1 82 ? 15.686 -2.410 7.599 1.00 96.44 82 LYS A N 1
ATOM 644 C CA . LYS A 1 82 ? 16.217 -3.310 8.631 1.00 96.44 82 LYS A CA 1
ATOM 645 C C . LYS A 1 82 ? 16.175 -2.680 10.027 1.00 96.44 82 LYS A C 1
ATOM 647 O O . LYS A 1 82 ? 15.837 -3.368 10.991 1.00 96.44 82 LYS A O 1
ATOM 652 N N . HIS A 1 83 ? 16.492 -1.391 10.158 1.00 94.31 83 HIS A N 1
ATOM 653 C CA . HIS A 1 83 ? 16.383 -0.679 11.433 1.00 94.31 83 HIS A CA 1
ATOM 654 C C . HIS A 1 83 ? 14.930 -0.572 11.910 1.00 94.31 83 HIS A C 1
ATOM 656 O O . HIS A 1 83 ? 14.662 -0.841 13.082 1.00 94.31 83 HIS A O 1
ATOM 662 N N . GLN A 1 84 ? 13.992 -0.268 11.010 1.00 95.81 84 GLN A N 1
ATOM 663 C CA . GLN A 1 84 ? 12.563 -0.222 11.331 1.00 95.81 84 GLN A CA 1
ATOM 664 C C . GLN A 1 84 ? 12.028 -1.588 11.790 1.00 95.81 84 GLN A C 1
ATOM 666 O O . GLN A 1 84 ? 11.285 -1.663 12.767 1.00 95.81 84 GLN A O 1
ATOM 671 N N . LEU A 1 85 ? 12.446 -2.680 11.140 1.00 94.62 85 LEU A N 1
ATOM 672 C CA . LEU A 1 85 ? 12.044 -4.038 11.520 1.00 94.62 85 LEU A CA 1
ATOM 673 C C . LEU A 1 85 ? 12.526 -4.416 12.928 1.00 94.62 85 LEU A C 1
ATOM 675 O O . LEU A 1 85 ? 11.785 -5.031 13.698 1.00 94.62 85 LEU A O 1
ATOM 679 N N . ASN A 1 86 ? 13.752 -4.027 13.280 1.00 94.69 86 ASN A N 1
ATOM 680 C CA . ASN A 1 86 ? 14.289 -4.259 14.619 1.00 94.69 86 ASN A CA 1
ATOM 681 C C . ASN A 1 86 ? 13.516 -3.455 15.675 1.00 94.69 86 ASN A C 1
ATOM 683 O O . ASN A 1 86 ? 13.110 -4.025 16.683 1.00 94.69 86 ASN A O 1
ATOM 687 N N . ALA A 1 87 ? 13.226 -2.176 15.414 1.00 93.50 87 ALA A N 1
ATOM 688 C CA . ALA A 1 87 ? 12.417 -1.354 16.316 1.00 93.50 87 ALA A CA 1
ATOM 689 C C . ALA A 1 87 ? 11.007 -1.941 16.525 1.00 93.50 87 ALA A C 1
ATOM 691 O O . ALA A 1 87 ? 10.533 -2.043 17.655 1.00 93.50 87 ALA A O 1
ATOM 692 N N . LEU A 1 88 ? 10.365 -2.417 15.452 1.00 94.94 88 LEU A N 1
ATOM 693 C CA . LEU A 1 88 ? 9.059 -3.077 15.538 1.00 94.94 88 LEU A CA 1
ATOM 694 C C . LEU A 1 88 ? 9.120 -4.388 16.341 1.00 94.94 88 LEU A C 1
ATOM 696 O O .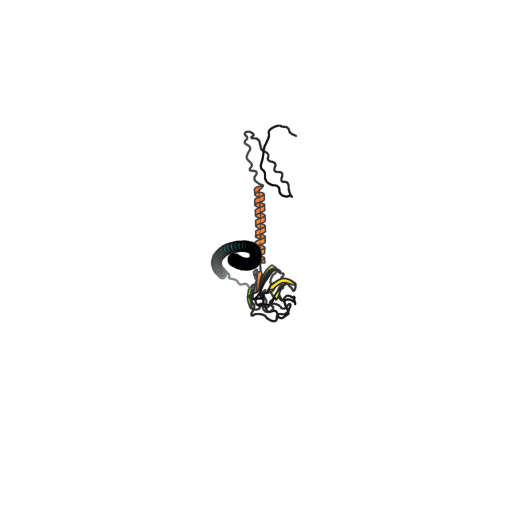 LEU A 1 88 ? 8.179 -4.730 17.060 1.00 94.94 88 LEU A O 1
ATOM 700 N N . THR A 1 89 ? 10.230 -5.121 16.240 1.00 94.94 89 THR A N 1
ATOM 701 C CA . THR A 1 89 ? 10.471 -6.338 17.028 1.00 94.94 89 THR A CA 1
ATOM 702 C C . THR A 1 89 ? 10.593 -6.014 18.521 1.00 94.94 89 THR A C 1
ATOM 704 O O . THR A 1 89 ? 9.995 -6.706 19.353 1.00 94.94 89 THR A O 1
ATOM 707 N N . ASP A 1 90 ? 11.290 -4.931 18.868 1.00 94.81 90 ASP A N 1
ATOM 708 C CA . ASP A 1 90 ? 11.429 -4.458 20.249 1.00 94.81 90 ASP A CA 1
ATOM 709 C C . ASP A 1 90 ? 10.079 -4.012 20.832 1.00 94.81 90 ASP A C 1
ATOM 711 O O . ASP A 1 90 ? 9.715 -4.409 21.948 1.00 94.81 90 ASP A O 1
ATOM 715 N N . ASP A 1 91 ? 9.283 -3.274 20.058 1.00 95.00 91 ASP A N 1
ATOM 716 C CA . ASP A 1 91 ? 7.926 -2.874 20.439 1.00 95.00 91 ASP A CA 1
ATOM 717 C C . ASP A 1 91 ? 7.019 -4.090 20.654 1.00 95.00 91 ASP A C 1
ATOM 719 O O . ASP A 1 91 ? 6.292 -4.164 21.651 1.00 95.00 91 ASP A O 1
ATOM 723 N N . HIS A 1 92 ? 7.102 -5.094 19.776 1.00 92.06 92 HIS A N 1
ATOM 724 C CA . HIS A 1 92 ? 6.349 -6.337 19.925 1.00 92.06 92 HIS A CA 1
ATOM 725 C C . HIS A 1 92 ? 6.739 -7.089 21.206 1.00 92.06 92 HIS A C 1
ATOM 727 O O . HIS A 1 92 ? 5.872 -7.580 21.937 1.00 92.06 92 HIS A O 1
ATOM 733 N N . SER A 1 93 ? 8.034 -7.139 21.532 1.00 93.38 93 SER A N 1
ATOM 734 C CA . SER A 1 93 ? 8.512 -7.743 22.781 1.00 93.38 93 SER A CA 1
ATOM 735 C C . SER A 1 93 ? 7.965 -7.009 24.016 1.00 93.38 93 SER A C 1
ATOM 737 O O . SER A 1 93 ? 7.506 -7.637 24.979 1.00 93.38 93 SER A O 1
ATOM 739 N N . THR A 1 94 ? 7.909 -5.675 23.956 1.00 96.12 94 THR A N 1
ATOM 740 C CA . THR A 1 94 ? 7.368 -4.822 25.019 1.00 96.12 94 THR A CA 1
ATOM 741 C C . THR A 1 94 ? 5.870 -5.040 25.188 1.00 96.12 94 THR A C 1
ATOM 743 O O . THR A 1 94 ? 5.392 -5.225 26.313 1.00 96.12 94 THR A O 1
ATOM 746 N N . PHE A 1 95 ? 5.131 -5.085 24.080 1.00 96.00 95 PHE A N 1
ATOM 747 C CA . PHE A 1 95 ? 3.702 -5.366 24.067 1.00 96.00 95 PHE A CA 1
ATOM 748 C C . PHE A 1 95 ? 3.385 -6.736 24.675 1.00 96.00 95 PHE A C 1
ATOM 750 O O . PHE A 1 95 ? 2.510 -6.837 25.535 1.00 96.00 95 PHE A O 1
ATOM 757 N N . ASN A 1 96 ? 4.143 -7.776 24.318 1.00 93.75 96 ASN A N 1
ATOM 758 C CA . ASN A 1 96 ? 3.964 -9.114 24.883 1.00 93.75 96 ASN A CA 1
ATOM 759 C C . ASN A 1 96 ? 4.203 -9.143 26.397 1.00 93.75 96 ASN A C 1
ATOM 761 O O . ASN A 1 96 ? 3.451 -9.793 27.129 1.00 93.75 96 ASN A O 1
ATOM 765 N N . ARG A 1 97 ? 5.197 -8.398 26.895 1.00 95.44 97 ARG A N 1
ATOM 766 C CA . ARG A 1 97 ? 5.424 -8.254 28.340 1.00 95.44 97 ARG A CA 1
ATOM 767 C C . ARG A 1 97 ? 4.230 -7.588 29.024 1.00 95.44 97 ARG A C 1
ATOM 769 O O . ARG A 1 97 ? 3.759 -8.096 30.041 1.00 95.44 97 ARG A O 1
ATOM 776 N N . ILE A 1 98 ? 3.713 -6.497 28.454 1.00 96.19 98 ILE A N 1
ATOM 777 C CA . ILE A 1 98 ? 2.530 -5.800 28.979 1.00 96.19 98 ILE A CA 1
ATOM 778 C C . ILE A 1 98 ? 1.328 -6.748 29.003 1.00 96.19 98 ILE A C 1
ATOM 780 O O . ILE A 1 98 ? 0.715 -6.914 30.057 1.00 96.19 98 ILE A O 1
ATOM 784 N N . LEU A 1 99 ? 1.045 -7.448 2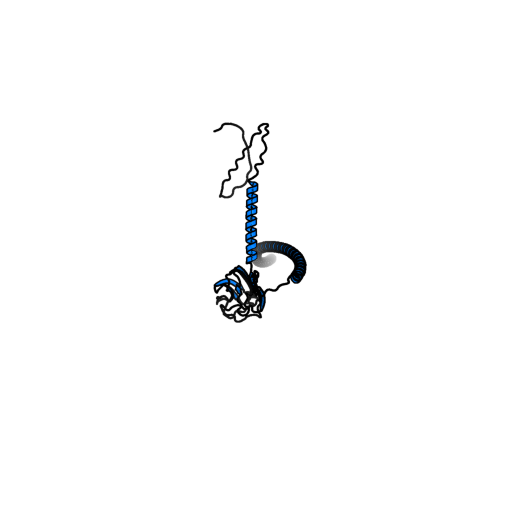7.902 1.00 95.25 99 LEU A N 1
ATOM 785 C CA . LEU A 1 99 ? -0.035 -8.434 27.833 1.00 95.25 99 LEU A CA 1
ATOM 786 C C . LEU A 1 99 ? 0.076 -9.497 28.928 1.00 95.25 99 LEU A C 1
ATOM 788 O O . LEU A 1 99 ? -0.918 -9.800 29.593 1.00 95.25 99 LEU A O 1
ATOM 792 N N . HIS A 1 100 ? 1.274 -10.039 29.153 1.00 93.00 100 HIS A N 1
ATOM 793 C CA . HIS A 1 100 ? 1.498 -11.012 30.218 1.00 93.00 100 HIS A CA 1
ATOM 794 C C . HIS A 1 100 ? 1.211 -10.421 31.601 1.00 93.00 100 HIS A C 1
ATOM 796 O O . HIS A 1 100 ? 0.507 -11.049 32.392 1.00 93.00 100 HIS A O 1
ATOM 802 N N . THR A 1 101 ? 1.689 -9.205 31.885 1.00 95.31 101 THR A N 1
ATOM 803 C CA . THR A 1 101 ? 1.419 -8.538 33.169 1.00 95.31 101 THR A CA 1
ATOM 804 C C . THR A 1 101 ? -0.073 -8.278 33.372 1.00 95.31 101 THR A C 1
ATOM 806 O O . THR A 1 101 ? -0.631 -8.670 34.398 1.00 95.31 101 THR A O 1
ATOM 809 N N . THR A 1 102 ? -0.766 -7.750 32.359 1.00 94.62 102 THR A N 1
ATOM 810 C CA . THR A 1 102 ? -2.212 -7.510 32.419 1.00 94.62 102 THR A CA 1
ATOM 811 C C . THR A 1 102 ? -2.976 -8.809 32.644 1.00 94.62 102 THR A C 1
ATOM 813 O O . THR A 1 102 ? -3.875 -8.843 33.480 1.00 94.62 102 THR A O 1
ATOM 816 N N . ARG A 1 103 ? -2.590 -9.902 31.972 1.00 96.69 103 ARG A N 1
ATOM 817 C CA . ARG A 1 103 ? -3.184 -11.227 32.196 1.00 96.69 103 ARG A CA 1
ATOM 818 C C . ARG A 1 103 ? -3.034 -11.672 33.650 1.00 96.69 103 ARG A C 1
ATOM 820 O O . ARG A 1 103 ? -4.013 -12.110 34.249 1.00 96.69 103 ARG A O 1
ATOM 827 N N . THR A 1 104 ? -1.844 -11.516 34.234 1.00 95.75 104 THR A N 1
ATOM 828 C CA . THR A 1 104 ? -1.613 -11.900 35.635 1.00 95.75 104 THR A CA 1
ATOM 829 C C . THR A 1 104 ? -2.432 -11.076 36.625 1.00 95.75 104 THR A C 1
ATOM 831 O O . THR A 1 104 ? -2.933 -11.623 37.608 1.00 95.75 104 THR A O 1
ATOM 834 N N . ASP A 1 105 ? -2.614 -9.781 36.376 1.00 95.00 105 ASP A N 1
ATOM 835 C CA . ASP A 1 105 ? -3.408 -8.925 37.258 1.00 95.00 105 ASP A CA 1
ATOM 836 C C . ASP A 1 105 ? -4.910 -9.189 37.117 1.00 95.00 105 ASP A C 1
ATOM 838 O O . ASP A 1 105 ? -5.638 -9.170 38.111 1.00 95.00 105 ASP A O 1
ATOM 842 N N . LEU A 1 106 ? -5.369 -9.540 35.914 1.00 94.69 106 LEU A N 1
ATOM 843 C CA . LEU A 1 106 ? -6.752 -9.939 35.662 1.00 94.69 106 LEU A CA 1
ATOM 844 C C . LEU A 1 106 ? -7.090 -11.264 36.367 1.00 94.69 106 LEU A C 1
ATOM 846 O O . LEU A 1 106 ? -8.154 -11.381 36.978 1.00 94.69 106 LEU A O 1
ATOM 850 N N . ASP A 1 107 ? -6.155 -12.220 36.395 1.00 94.88 107 ASP A N 1
ATOM 851 C CA . ASP A 1 107 ? -6.294 -13.460 37.169 1.00 94.88 107 ASP A CA 1
ATOM 852 C C . ASP A 1 107 ? -6.381 -13.196 38.681 1.00 94.88 107 ASP A C 1
ATOM 854 O O . ASP A 1 107 ? -7.189 -13.819 39.380 1.00 94.88 107 ASP A O 1
ATOM 858 N N . LYS A 1 108 ? -5.587 -12.255 39.212 1.00 95.19 108 LYS A N 1
ATOM 859 C CA . LYS A 1 108 ? -5.684 -11.837 40.623 1.00 95.19 108 LYS A CA 1
ATOM 860 C C . LYS A 1 108 ? -7.033 -11.181 40.914 1.00 95.19 108 LYS A C 1
ATOM 862 O O . LYS A 1 108 ? -7.697 -11.568 41.874 1.00 95.19 108 LYS A O 1
ATOM 867 N N . ALA A 1 109 ? -7.466 -10.240 40.074 1.00 92.69 109 ALA A N 1
ATOM 868 C CA . ALA A 1 109 ? -8.747 -9.555 40.230 1.00 92.69 109 ALA A CA 1
ATOM 869 C C . ALA A 1 109 ? -9.930 -10.535 40.175 1.00 92.69 109 ALA A C 1
ATOM 871 O O . ALA A 1 109 ? -10.855 -10.437 40.979 1.00 92.69 109 ALA A O 1
ATOM 872 N N . SER A 1 110 ? -9.872 -11.528 39.283 1.00 94.62 110 SER A N 1
ATOM 873 C CA . SER A 1 110 ? -10.872 -12.595 39.191 1.00 94.62 110 SER A CA 1
ATOM 874 C C . SER A 1 110 ? -10.948 -13.419 40.485 1.00 94.62 110 SER A C 1
ATOM 876 O O . SER A 1 110 ? -12.037 -13.664 41.010 1.00 94.62 110 SER A O 1
ATOM 878 N N . LYS A 1 111 ? -9.797 -13.773 41.077 1.00 95.25 111 LYS A N 1
ATOM 879 C CA . LYS A 1 111 ? -9.745 -14.467 42.378 1.00 95.25 111 LYS A CA 1
ATOM 880 C C . LYS A 1 111 ? -10.343 -13.627 43.509 1.00 95.25 111 LYS A C 1
ATOM 882 O O . LYS A 1 111 ? -11.105 -14.162 44.314 1.00 95.25 111 LYS A O 1
ATOM 887 N N . GLU A 1 112 ? -10.046 -12.330 43.564 1.00 93.94 112 GLU A N 1
ATOM 888 C CA . GLU A 1 112 ? -10.630 -11.423 44.563 1.00 93.94 112 GLU A CA 1
ATOM 889 C C . GLU A 1 112 ? -12.144 -11.258 44.381 1.00 93.94 112 GLU A C 1
ATOM 891 O O . GLU A 1 112 ? -12.899 -11.334 45.351 1.00 93.94 112 GLU A O 1
ATOM 896 N N . LEU A 1 113 ? -12.623 -11.146 43.139 1.00 92.50 113 LEU A N 1
ATOM 897 C CA . LEU A 1 113 ? -14.053 -11.075 42.837 1.00 92.50 113 LEU A CA 1
ATOM 898 C C . LEU A 1 113 ? -14.802 -12.314 43.350 1.00 92.50 113 LEU A C 1
ATOM 900 O O . LEU A 1 113 ? -15.891 -12.194 43.915 1.00 92.50 113 LEU A O 1
ATOM 904 N N . VAL A 1 114 ? -14.216 -13.506 43.202 1.00 94.19 114 VAL A N 1
ATOM 905 C CA . VAL A 1 114 ? -14.790 -14.750 43.739 1.00 94.19 114 VAL A CA 1
ATOM 906 C C . VAL A 1 114 ? -14.874 -14.711 45.267 1.00 94.19 114 VAL A C 1
ATOM 908 O O . VAL A 1 114 ? -15.901 -15.110 45.823 1.00 94.19 114 VAL A O 1
ATOM 911 N N . LYS A 1 115 ? -13.842 -14.204 45.957 1.00 94.25 115 LYS A N 1
ATOM 912 C CA . LYS A 1 115 ? -13.858 -14.049 47.423 1.00 94.25 115 LYS A CA 1
ATOM 913 C C . LYS A 1 115 ? -14.963 -13.092 47.871 1.00 94.25 115 LYS A C 1
ATOM 915 O O . LYS A 1 115 ? -15.764 -13.452 48.732 1.00 94.25 115 LYS A O 1
ATOM 920 N N . VAL A 1 116 ? -15.065 -11.922 47.240 1.00 91.44 116 VAL A N 1
ATOM 921 C CA . VAL A 1 116 ? -16.105 -10.922 47.535 1.00 91.44 116 VAL A CA 1
ATOM 922 C C . VAL A 1 116 ? -17.503 -11.486 47.274 1.00 91.44 116 VAL A C 1
ATOM 924 O O . VAL A 1 116 ? -18.406 -11.310 48.090 1.00 91.44 116 VAL A O 1
ATOM 927 N N . LYS A 1 117 ? -17.688 -12.237 46.180 1.00 91.12 117 LYS A N 1
ATOM 928 C CA . LYS A 1 117 ? -18.969 -12.882 45.854 1.00 91.12 117 LYS A CA 1
ATOM 929 C C . LYS A 1 117 ? -19.389 -13.903 46.918 1.00 91.12 117 LYS A C 1
ATOM 931 O O . LYS A 1 117 ? -20.574 -13.978 47.237 1.00 91.12 117 LYS A O 1
ATOM 936 N N . ARG A 1 118 ? -18.440 -14.654 47.495 1.00 91.38 118 ARG A N 1
ATOM 937 C CA . ARG A 1 118 ? -18.706 -15.556 48.632 1.00 91.38 118 ARG A CA 1
ATOM 938 C C . ARG A 1 118 ? -19.081 -14.778 49.896 1.00 91.38 118 ARG A C 1
ATOM 940 O O . ARG A 1 118 ? -20.082 -15.113 50.522 1.00 91.38 118 ARG A O 1
ATOM 947 N N . ALA A 1 119 ? -18.344 -13.717 50.231 1.00 86.00 119 ALA A N 1
ATOM 948 C CA . ALA A 1 119 ? -18.632 -12.875 51.397 1.00 86.00 119 ALA A CA 1
ATOM 949 C C . ALA A 1 119 ? -20.033 -12.232 51.326 1.00 86.00 119 ALA A C 1
ATOM 951 O O . ALA A 1 119 ? -20.804 -12.329 52.277 1.00 86.00 119 ALA A O 1
ATOM 952 N N . LEU A 1 120 ? -20.413 -11.689 50.163 1.00 83.88 120 LEU A N 1
ATOM 953 C CA . LEU A 1 120 ? -21.761 -11.163 49.897 1.00 83.88 120 LEU A CA 1
ATOM 954 C C . LEU A 1 120 ? -22.866 -12.219 50.055 1.00 83.88 120 LEU A C 1
ATOM 956 O O . LEU A 1 120 ? -23.982 -11.884 50.452 1.00 83.88 120 LEU A O 1
ATOM 960 N N . GLY A 1 121 ? -22.581 -13.484 49.732 1.00 83.50 121 GLY A N 1
ATOM 961 C CA . GLY A 1 121 ? -23.504 -14.598 49.955 1.00 83.50 121 GLY A CA 1
ATOM 962 C C . GLY A 1 121 ? -23.758 -14.846 51.443 1.00 83.50 121 GLY A C 1
ATOM 963 O O . GLY A 1 121 ? -24.911 -14.930 51.861 1.00 83.50 121 GLY A O 1
ATOM 964 N N . HIS A 1 122 ? -22.694 -14.882 52.249 1.00 81.06 122 HIS A N 1
ATOM 965 C CA . HIS A 1 122 ? -22.798 -15.039 53.704 1.00 81.06 122 HIS A CA 1
ATOM 966 C C . HIS A 1 122 ? -23.493 -13.846 54.383 1.00 81.06 122 HIS A C 1
ATOM 968 O O . HIS A 1 122 ? -24.289 -14.040 55.300 1.00 81.06 122 HIS A O 1
ATOM 974 N N . GLU A 1 123 ? -23.252 -12.621 53.910 1.00 78.69 123 GLU A N 1
ATOM 975 C CA . GLU A 1 123 ? -23.917 -11.405 54.400 1.00 78.69 123 GLU A CA 1
ATOM 976 C C . GLU A 1 123 ? -25.425 -11.409 54.095 1.00 78.69 123 GLU A C 1
ATOM 978 O O . GLU A 1 123 ? -26.245 -11.104 54.963 1.00 78.69 123 GLU A O 1
ATOM 983 N N . LYS A 1 124 ? -25.817 -11.814 52.877 1.00 76.12 124 LYS A N 1
ATOM 984 C CA . LYS A 1 124 ? -27.233 -11.962 52.499 1.00 76.12 124 LYS A CA 1
ATOM 985 C C . LYS A 1 124 ? -27.961 -12.998 53.353 1.00 76.12 124 LYS A C 1
ATOM 987 O O . LYS A 1 124 ? -29.123 -12.775 53.687 1.00 76.12 124 LYS A O 1
ATOM 992 N N . GLU A 1 125 ? -27.297 -14.094 53.712 1.00 71.06 125 GLU A N 1
ATOM 993 C CA . GLU A 1 125 ? -27.889 -15.139 54.551 1.00 71.06 125 GLU A CA 1
ATOM 994 C C . GLU A 1 125 ? -28.031 -14.688 56.016 1.00 71.06 125 GLU A C 1
ATOM 996 O O . GLU A 1 125 ? -29.093 -14.869 56.613 1.00 71.06 125 GLU A O 1
ATOM 1001 N N . ARG A 1 126 ? -27.038 -13.962 56.559 1.00 69.88 126 ARG A N 1
ATOM 1002 C CA . ARG A 1 126 ? -27.158 -13.283 57.868 1.00 69.88 126 ARG A CA 1
ATOM 1003 C C . ARG A 1 126 ? -28.310 -12.276 57.899 1.00 69.88 126 ARG A C 1
ATOM 1005 O O . ARG A 1 126 ? -29.066 -12.248 58.869 1.00 69.88 126 ARG A O 1
ATOM 1012 N N . ASN A 1 127 ? -28.474 -11.476 56.843 1.00 63.88 127 ASN A N 1
ATOM 1013 C CA . ASN A 1 127 ? -29.567 -10.501 56.739 1.00 63.88 127 ASN A CA 1
ATOM 1014 C C . ASN A 1 127 ? -30.947 -11.148 56.523 1.00 63.88 127 ASN A C 1
ATOM 1016 O O . ASN A 1 127 ? -31.962 -10.554 56.882 1.00 63.88 127 ASN A O 1
ATOM 1020 N N . ARG A 1 128 ? -31.018 -12.364 55.964 1.00 63.78 128 ARG A N 1
ATOM 1021 C CA . ARG A 1 128 ? -32.268 -13.139 55.870 1.00 63.78 128 ARG A CA 1
ATOM 1022 C C . ARG A 1 128 ? -32.729 -13.668 57.224 1.00 63.78 128 ARG A C 1
ATOM 1024 O O . ARG A 1 128 ? -33.921 -13.634 57.505 1.00 63.78 128 ARG A O 1
ATOM 1031 N N . GLN A 1 129 ? -31.801 -14.106 58.070 1.00 60.12 129 GLN A N 1
ATOM 1032 C CA . GLN A 1 129 ? -32.106 -14.646 59.401 1.00 60.12 129 GLN A CA 1
ATOM 1033 C C . GLN A 1 129 ? -32.499 -13.567 60.429 1.00 60.12 129 GLN A C 1
ATOM 1035 O O . GLN A 1 129 ? -33.016 -13.895 61.490 1.00 60.12 129 GLN A O 1
ATOM 1040 N N . SER A 1 130 ? -32.301 -12.283 60.114 1.00 54.94 130 SER A N 1
ATOM 1041 C CA . SER A 1 130 ? -32.544 -11.146 61.017 1.00 54.94 130 SER A CA 1
ATOM 1042 C C . SER A 1 130 ? -33.758 -10.276 60.645 1.00 54.94 130 SER A C 1
ATOM 1044 O O . SER A 1 130 ? -33.996 -9.257 61.291 1.00 54.94 130 SER A O 1
ATOM 1046 N N . ARG A 1 131 ? -34.576 -10.671 59.655 1.00 48.41 131 ARG A N 1
ATOM 1047 C CA . ARG A 1 131 ? -35.753 -9.899 59.213 1.00 48.41 131 ARG A CA 1
ATOM 1048 C C . ARG A 1 131 ? -37.065 -10.651 59.469 1.00 48.41 131 ARG A C 1
ATOM 1050 O O . ARG A 1 131 ? -37.606 -11.311 58.589 1.00 48.41 131 ARG A O 1
ATOM 1057 N N . ILE A 1 132 ? -37.584 -10.519 60.688 1.00 47.09 132 ILE A N 1
ATOM 1058 C CA . ILE A 1 132 ? -39.014 -10.677 60.991 1.00 47.09 132 ILE A CA 1
ATOM 1059 C C . ILE A 1 132 ? -39.666 -9.326 60.625 1.00 47.09 132 ILE A C 1
ATOM 1061 O O . ILE A 1 132 ? -39.107 -8.290 60.971 1.00 47.09 132 ILE A O 1
ATOM 1065 N N . ILE A 1 133 ? -40.821 -9.343 59.947 1.00 44.59 133 ILE A N 1
ATOM 1066 C CA . ILE A 1 133 ? -41.648 -8.224 59.412 1.00 44.59 133 ILE A CA 1
ATOM 1067 C C . ILE A 1 133 ? -41.491 -7.992 57.882 1.00 44.59 133 ILE A C 1
ATOM 1069 O O . ILE A 1 133 ? -40.385 -7.717 57.405 1.00 44.59 133 ILE A O 1
ATOM 1073 N N . PRO A 1 134 ? -42.591 -8.059 57.093 1.00 47.88 134 PRO A N 1
ATOM 1074 C CA . PRO A 1 134 ? -42.579 -7.807 55.652 1.00 47.88 134 PRO A CA 1
ATOM 1075 C C . PRO A 1 134 ? -42.777 -6.318 55.324 1.00 47.88 134 PRO A C 1
ATOM 1077 O O . PRO A 1 134 ? -43.453 -5.603 56.065 1.00 47.88 134 PRO A O 1
ATOM 1080 N N . PRO A 1 135 ? -42.297 -5.869 54.152 1.00 47.97 135 PRO A N 1
ATOM 1081 C CA . PRO A 1 135 ? -43.094 -4.909 53.405 1.00 47.97 135 PRO A CA 1
ATOM 1082 C C . PRO A 1 135 ? -43.251 -5.278 51.927 1.00 47.97 135 PRO A C 1
ATOM 1084 O O . PRO A 1 135 ? -42.311 -5.639 51.217 1.00 47.97 135 PRO A O 1
ATOM 1087 N N . THR A 1 136 ? -44.490 -5.106 51.487 1.00 43.03 136 THR A N 1
ATOM 1088 C CA . THR A 1 136 ? -44.926 -4.768 50.136 1.00 43.03 136 THR A CA 1
ATOM 1089 C C . THR A 1 136 ? -44.127 -3.588 49.570 1.00 43.03 136 THR A C 1
ATOM 1091 O O . THR A 1 136 ? -44.027 -2.566 50.242 1.00 43.03 136 THR A O 1
ATOM 1094 N N . ALA A 1 137 ? -43.610 -3.724 48.342 1.00 38.97 137 ALA A N 1
ATOM 1095 C CA . ALA A 1 137 ? -43.597 -2.722 47.259 1.00 38.97 137 ALA A CA 1
ATOM 1096 C C . ALA A 1 137 ? -42.437 -2.965 46.271 1.00 38.97 137 ALA A C 1
ATOM 1098 O O . ALA A 1 137 ? -41.261 -2.920 46.618 1.00 38.97 137 ALA A O 1
ATOM 1099 N N . THR A 1 138 ? -42.835 -3.232 45.028 1.00 43.12 138 THR A N 1
ATOM 1100 C CA . THR A 1 138 ? -42.317 -2.715 43.750 1.00 43.12 138 THR A CA 1
ATOM 1101 C C . THR A 1 138 ? -40.863 -2.222 43.699 1.00 43.12 138 THR A C 1
ATOM 1103 O O . THR A 1 138 ? -40.534 -1.161 44.222 1.00 43.12 138 THR A O 1
ATOM 1106 N N . ALA A 1 139 ? -40.022 -2.916 42.927 1.00 35.47 139 ALA A N 1
ATOM 1107 C CA . ALA A 1 139 ? -38.731 -2.404 42.472 1.00 35.47 139 ALA A CA 1
ATOM 1108 C C . ALA A 1 139 ? -38.712 -2.326 40.938 1.00 35.47 139 ALA A C 1
ATOM 1110 O O . ALA A 1 139 ? -38.637 -3.340 40.246 1.00 35.47 139 ALA A O 1
ATOM 1111 N N . VAL A 1 140 ? -38.786 -1.097 40.425 1.00 37.59 140 VAL A N 1
ATOM 1112 C CA . VAL A 1 140 ? -38.360 -0.737 39.070 1.00 37.59 140 VAL A CA 1
ATOM 1113 C C . VAL A 1 140 ? -36.834 -0.749 39.064 1.00 37.59 140 VAL A C 1
ATOM 1115 O O . VAL A 1 140 ? -36.192 -0.007 39.806 1.00 37.59 140 VAL A O 1
ATOM 1118 N N . THR A 1 141 ? -36.249 -1.606 38.236 1.00 32.94 141 THR A N 1
ATOM 1119 C CA . THR A 1 141 ? -34.799 -1.706 38.064 1.00 32.94 141 THR A CA 1
ATOM 1120 C C . THR A 1 141 ? -34.328 -0.630 37.089 1.00 32.94 141 THR A C 1
ATOM 1122 O O . THR A 1 141 ? -34.278 -0.855 35.885 1.00 32.94 141 THR A O 1
ATOM 1125 N N . THR A 1 142 ? -33.941 0.543 37.587 1.00 39.00 142 THR A N 1
ATOM 1126 C CA . THR A 1 142 ? -33.071 1.460 36.838 1.00 39.00 142 THR A CA 1
ATOM 1127 C C . THR A 1 142 ? -31.618 1.067 37.092 1.00 39.00 142 THR A C 1
ATOM 1129 O O . THR A 1 142 ? -30.936 1.578 37.980 1.00 39.00 142 THR A O 1
ATOM 1132 N N . SER A 1 143 ? -31.116 0.106 36.312 1.00 34.88 143 SER A N 1
ATOM 1133 C CA . SER A 1 143 ? -29.680 -0.164 36.268 1.00 34.88 143 SER A CA 1
ATOM 1134 C C . SER A 1 143 ? -28.970 1.009 35.590 1.00 34.88 143 SER A C 1
ATOM 1136 O O . SER A 1 143 ? -29.184 1.275 34.408 1.00 34.88 143 SER A O 1
ATOM 1138 N N . LYS A 1 144 ? -28.115 1.692 36.355 1.00 33.44 144 LYS A N 1
ATOM 1139 C CA . LYS A 1 144 ? -27.081 2.635 35.903 1.00 33.44 144 LYS A CA 1
ATOM 1140 C C . LYS A 1 144 ? -26.469 2.158 34.569 1.00 33.44 144 LYS A C 1
ATOM 1142 O O . LYS A 1 144 ? -25.988 1.022 34.539 1.00 33.44 144 LYS A O 1
ATOM 1147 N N . PRO A 1 145 ? -26.470 2.959 33.484 1.00 40.66 145 PRO A N 1
ATOM 1148 C CA . PRO A 1 145 ? -25.937 2.507 32.208 1.00 40.66 145 PRO A CA 1
ATOM 1149 C C . PRO A 1 145 ? -24.436 2.285 32.377 1.00 40.66 145 PRO A C 1
ATOM 1151 O O . PRO A 1 145 ? -23.665 3.211 32.633 1.00 40.66 145 PRO A O 1
ATOM 1154 N N . VAL A 1 146 ? -24.025 1.022 32.294 1.00 46.97 146 VAL A N 1
ATOM 1155 C CA . VAL A 1 146 ? -22.623 0.665 32.109 1.00 46.97 146 VAL A CA 1
ATOM 1156 C C . VAL A 1 146 ? -22.181 1.384 30.839 1.00 46.97 146 VAL A C 1
ATOM 1158 O O . VAL A 1 146 ? -22.828 1.255 29.806 1.00 46.97 146 VAL A O 1
ATOM 1161 N N . SER A 1 147 ? -21.116 2.179 30.926 1.00 58.94 147 SER A N 1
ATOM 1162 C CA . SER A 1 147 ? -20.442 2.783 29.775 1.00 58.94 147 SER A CA 1
ATOM 1163 C C . SER A 1 147 ? -20.022 1.667 28.813 1.00 58.94 147 SER A C 1
ATOM 1165 O O . SER A 1 147 ? -18.941 1.096 28.965 1.00 58.94 147 SER A O 1
ATOM 1167 N N . GLN A 1 148 ? -20.885 1.318 27.862 1.00 74.88 148 GLN A N 1
ATOM 1168 C CA . GLN A 1 148 ? -20.647 0.225 26.930 1.00 74.88 148 GLN A CA 1
ATOM 1169 C C . GLN A 1 148 ? -19.584 0.662 25.914 1.00 74.88 148 GLN A C 1
ATOM 1171 O O . GLN A 1 148 ? -19.650 1.754 25.336 1.00 74.88 148 GLN A O 1
ATOM 1176 N N . SER A 1 149 ? -18.551 -0.167 25.752 1.00 88.88 149 SER A N 1
ATOM 1177 C CA . SER A 1 149 ? -17.630 -0.051 24.619 1.00 88.88 149 SER A CA 1
ATOM 1178 C C . SER A 1 149 ? -18.406 -0.307 23.328 1.00 88.88 149 SER A C 1
ATOM 1180 O O . SER A 1 149 ? -19.438 -0.978 23.349 1.00 88.88 149 SER A O 1
ATOM 1182 N N . VAL A 1 150 ? -17.947 0.274 22.230 1.00 95.81 150 VAL A N 1
ATOM 1183 C CA . VAL A 1 150 ? -18.551 0.135 20.912 1.00 95.81 150 VAL A CA 1
ATOM 1184 C C . VAL A 1 150 ? -17.462 -0.308 19.958 1.00 95.81 150 VAL A C 1
ATOM 1186 O O . VAL A 1 150 ? -16.436 0.355 19.831 1.00 95.81 150 VAL A O 1
ATOM 1189 N N . ALA A 1 151 ? -17.682 -1.432 19.296 1.00 96.94 151 ALA A N 1
ATOM 1190 C CA . ALA A 1 151 ? -16.767 -1.942 18.295 1.00 96.94 151 ALA A CA 1
ATOM 1191 C C . ALA A 1 151 ? -17.510 -2.870 17.346 1.00 96.94 151 ALA A C 1
ATOM 1193 O O . ALA A 1 151 ? -18.370 -3.642 17.776 1.00 96.94 151 ALA A O 1
ATOM 1194 N N . PHE A 1 152 ? -17.133 -2.859 16.076 1.00 98.00 152 PHE A N 1
ATOM 1195 C CA . PHE A 1 152 ? -17.575 -3.887 15.151 1.00 98.00 152 PHE A CA 1
ATOM 1196 C C . PHE A 1 152 ? -16.431 -4.384 14.284 1.00 98.00 152 PHE A C 1
ATOM 1198 O O . PHE A 1 152 ? -15.435 -3.698 14.061 1.00 98.00 152 PHE A O 1
ATOM 1205 N N . PHE A 1 153 ? -16.608 -5.602 13.797 1.00 98.06 153 PHE A N 1
ATOM 1206 C CA . PHE A 1 153 ? -15.817 -6.163 12.722 1.00 98.06 153 PHE A CA 1
ATOM 1207 C C . PHE A 1 153 ? -16.756 -6.977 11.847 1.00 98.06 153 PHE A C 1
ATOM 1209 O O . PHE A 1 153 ? -17.495 -7.830 12.348 1.00 98.06 153 PHE A O 1
ATOM 1216 N N . ALA A 1 154 ? -16.756 -6.679 10.559 1.00 96.56 154 ALA A N 1
ATOM 1217 C CA . ALA A 1 154 ? -17.614 -7.313 9.584 1.00 96.56 154 ALA A CA 1
ATOM 1218 C C . ALA A 1 154 ? -16.809 -7.654 8.334 1.00 96.56 154 ALA A C 1
ATOM 1220 O O . ALA A 1 154 ? -15.857 -6.960 7.981 1.00 96.56 154 ALA A O 1
ATOM 1221 N N . VAL A 1 155 ? -17.172 -8.750 7.684 1.00 95.50 155 VAL A N 1
ATOM 1222 C CA . VAL A 1 155 ? -16.490 -9.267 6.498 1.00 95.50 155 VAL A CA 1
ATOM 1223 C C . VAL A 1 155 ? -17.505 -9.497 5.385 1.00 95.50 155 VAL A C 1
ATOM 1225 O O . VAL A 1 155 ? -18.709 -9.585 5.637 1.00 95.50 155 VAL A O 1
ATOM 1228 N N . MET A 1 156 ? -17.037 -9.569 4.145 1.00 92.69 156 MET A N 1
ATOM 1229 C CA . MET A 1 156 ? -17.906 -9.878 3.009 1.00 92.69 156 MET A CA 1
ATOM 1230 C C . MET A 1 156 ? -18.391 -11.330 3.112 1.00 92.69 156 MET A C 1
ATOM 1232 O O . MET A 1 156 ? -17.663 -12.196 3.605 1.00 92.69 156 MET A O 1
ATOM 1236 N N . ASN A 1 157 ? -19.618 -11.607 2.667 1.00 89.75 157 ASN A N 1
ATOM 1237 C CA . ASN A 1 157 ? -20.074 -12.995 2.512 1.00 89.75 157 ASN A CA 1
ATOM 1238 C C . ASN A 1 157 ? -19.361 -13.687 1.344 1.00 89.75 157 ASN A C 1
ATOM 1240 O O . ASN A 1 157 ? -18.937 -14.831 1.478 1.00 89.75 157 ASN A O 1
ATOM 1244 N N . ASP A 1 158 ? -19.241 -12.974 0.227 1.00 90.81 158 ASP A N 1
ATOM 1245 C CA . ASP A 1 158 ? -18.595 -13.405 -1.009 1.00 90.81 158 ASP A CA 1
ATOM 1246 C C . ASP A 1 158 ? -18.096 -12.161 -1.767 1.00 90.81 158 ASP A C 1
ATOM 1248 O O . ASP A 1 158 ? -18.393 -11.027 -1.373 1.00 90.81 158 ASP A O 1
ATOM 1252 N N . HIS A 1 159 ? -17.347 -12.362 -2.846 1.00 92.00 159 HIS A N 1
ATOM 1253 C CA . HIS A 1 159 ? -16.937 -11.303 -3.761 1.00 92.00 159 HIS A CA 1
ATOM 1254 C C . HIS A 1 159 ? -18.156 -10.606 -4.374 1.00 92.00 159 HIS A C 1
ATOM 1256 O O . HIS A 1 159 ? -19.142 -11.245 -4.744 1.00 92.00 159 HIS A O 1
ATOM 1262 N N . GLN A 1 160 ? -18.087 -9.282 -4.497 1.00 92.12 160 GLN A N 1
ATOM 1263 C CA . GLN A 1 160 ? -19.157 -8.487 -5.089 1.00 92.12 160 GLN A CA 1
ATOM 1264 C C . GLN A 1 160 ? -18.794 -8.102 -6.518 1.00 92.12 160 GLN A C 1
ATOM 1266 O O . GLN A 1 160 ? -17.658 -7.739 -6.807 1.00 92.12 160 GLN A O 1
ATOM 1271 N N . GLN A 1 161 ? -19.771 -8.183 -7.413 1.00 92.19 161 GLN A N 1
ATOM 1272 C CA . GLN A 1 161 ? -19.616 -7.876 -8.832 1.00 92.19 161 GLN A CA 1
ATOM 1273 C C . GLN A 1 161 ? -20.753 -6.967 -9.285 1.00 92.19 161 GLN A C 1
ATOM 1275 O O . GLN A 1 161 ? -21.818 -6.963 -8.662 1.00 92.19 161 GLN A O 1
ATOM 1280 N N . ASN A 1 162 ? -20.545 -6.256 -10.394 1.00 90.38 162 ASN A N 1
ATOM 1281 C CA . ASN A 1 162 ? -21.517 -5.323 -10.961 1.00 90.38 162 ASN A CA 1
ATOM 1282 C C . ASN A 1 162 ? -21.936 -4.221 -9.968 1.00 90.38 162 ASN A C 1
ATOM 1284 O O . ASN A 1 162 ? -23.112 -3.859 -9.902 1.00 90.38 162 ASN A O 1
ATOM 1288 N N . LEU A 1 163 ? -21.002 -3.730 -9.141 1.00 92.69 163 LEU A N 1
ATOM 1289 C CA . LEU A 1 163 ? -21.291 -2.604 -8.256 1.00 92.69 163 LEU A CA 1
ATOM 1290 C C . LEU A 1 163 ? -21.317 -1.301 -9.067 1.00 92.69 163 LEU A C 1
ATOM 1292 O O . LEU A 1 163 ? -20.372 -0.975 -9.787 1.00 92.69 163 LEU A O 1
ATOM 1296 N N . GLY A 1 164 ? -22.410 -0.555 -8.926 1.00 92.88 164 GLY A N 1
ATOM 1297 C CA . GLY A 1 164 ? -22.601 0.751 -9.543 1.00 92.88 164 GLY A CA 1
ATOM 1298 C C . GLY A 1 164 ? -21.990 1.896 -8.736 1.00 92.88 164 GLY A C 1
ATOM 1299 O O . GLY A 1 164 ? -21.672 1.765 -7.553 1.00 92.88 164 GLY A O 1
ATOM 1300 N N . ILE A 1 165 ? -21.890 3.064 -9.370 1.00 93.62 165 ILE A N 1
ATOM 1301 C CA . ILE A 1 165 ? -21.487 4.310 -8.708 1.00 93.62 165 ILE A CA 1
ATOM 1302 C C . ILE A 1 165 ? -22.408 4.588 -7.509 1.00 93.62 165 ILE A C 1
ATOM 1304 O O . ILE A 1 165 ? -23.625 4.424 -7.591 1.00 93.62 165 ILE A O 1
ATOM 1308 N N . TYR A 1 166 ? -21.818 5.007 -6.387 1.00 94.75 166 TYR A N 1
ATOM 1309 C CA . TYR A 1 166 ? -22.484 5.242 -5.102 1.00 94.75 166 TYR A CA 1
ATOM 1310 C C . TYR A 1 166 ? -23.154 4.027 -4.455 1.00 94.75 166 TYR A C 1
ATOM 1312 O O . TYR A 1 166 ? -23.757 4.171 -3.386 1.00 94.75 166 TYR A O 1
ATOM 1320 N N . GLN A 1 167 ? -23.018 2.831 -5.026 1.00 95.50 167 GLN A N 1
ATOM 1321 C CA . GLN A 1 167 ? -23.504 1.620 -4.387 1.00 95.50 167 GLN A CA 1
ATOM 1322 C C . GLN A 1 167 ? -22.670 1.304 -3.143 1.00 95.50 167 GLN A C 1
ATOM 1324 O O . GLN A 1 167 ? -21.438 1.345 -3.171 1.00 95.50 167 GLN A O 1
ATOM 1329 N N . THR A 1 168 ? -23.350 0.985 -2.041 1.00 96.31 168 THR A N 1
ATOM 1330 C CA . THR A 1 168 ? -22.713 0.579 -0.785 1.00 96.31 168 THR A CA 1
ATOM 1331 C C . THR A 1 168 ? -21.941 -0.727 -0.968 1.00 96.31 168 THR A C 1
ATOM 1333 O O . THR A 1 168 ? -22.478 -1.708 -1.489 1.00 96.31 168 THR A O 1
ATOM 1336 N N . VAL A 1 169 ? -20.693 -0.749 -0.498 1.00 95.56 169 VAL A N 1
ATOM 1337 C CA . VAL A 1 169 ? -19.875 -1.965 -0.431 1.00 95.56 169 VAL A CA 1
ATOM 1338 C C . VAL A 1 169 ? -20.370 -2.819 0.738 1.00 95.56 169 VAL A C 1
ATOM 1340 O O . VAL A 1 169 ? -20.550 -2.335 1.856 1.00 95.56 169 VAL A O 1
ATOM 1343 N N . GLY A 1 170 ? -20.631 -4.093 0.473 1.00 94.75 170 GLY A N 1
ATOM 1344 C CA . GLY A 1 170 ? -21.276 -5.016 1.396 1.00 94.75 170 GLY A CA 1
ATOM 1345 C C . GLY A 1 170 ? -20.287 -5.776 2.276 1.00 94.75 170 GLY A C 1
ATOM 1346 O O . GLY A 1 170 ? -19.435 -6.500 1.779 1.00 94.75 170 GLY A O 1
ATOM 1347 N N . PHE A 1 171 ? -20.461 -5.682 3.592 1.00 95.38 171 PHE A N 1
ATOM 1348 C CA . PHE A 1 171 ? -19.746 -6.435 4.625 1.00 95.38 171 PHE A CA 1
ATOM 1349 C C . PHE A 1 171 ? -20.758 -7.178 5.512 1.00 95.38 171 PHE A C 1
ATOM 1351 O O . PHE A 1 171 ? -20.879 -6.938 6.711 1.00 95.38 171 PHE A O 1
ATOM 1358 N N . GLN A 1 172 ? -21.549 -8.065 4.917 1.00 92.88 172 GLN A N 1
ATOM 1359 C CA . GLN A 1 172 ? -22.769 -8.584 5.543 1.00 92.88 172 GLN A CA 1
ATOM 1360 C C . GLN A 1 172 ? -22.501 -9.549 6.707 1.00 92.88 172 GLN A C 1
ATOM 1362 O O . GLN A 1 172 ? -23.338 -9.704 7.600 1.00 92.88 172 GLN A O 1
ATOM 1367 N N . LYS A 1 173 ? -21.344 -10.220 6.720 1.00 94.69 173 LYS A N 1
ATOM 1368 C CA . LYS A 1 173 ? -21.005 -11.198 7.754 1.00 94.69 173 LYS A CA 1
ATOM 1369 C C . LYS A 1 173 ? -20.442 -10.495 8.980 1.00 94.69 173 LYS A C 1
ATOM 1371 O O . LYS A 1 173 ? -19.257 -10.174 9.054 1.00 94.69 173 LYS A O 1
ATOM 1376 N N . THR A 1 174 ? -21.289 -10.300 9.982 1.00 96.12 174 THR A N 1
ATOM 1377 C CA . THR A 1 174 ? -20.878 -9.757 11.279 1.00 96.12 174 THR A CA 1
ATOM 1378 C C . THR A 1 174 ? -20.023 -10.760 12.053 1.00 96.12 174 THR A C 1
ATOM 1380 O O . THR A 1 174 ? -20.456 -11.876 12.330 1.00 96.12 174 THR A O 1
ATOM 1383 N N . VAL A 1 175 ? -18.819 -10.340 12.444 1.00 96.44 175 VAL A N 1
ATOM 1384 C CA . VAL A 1 175 ? -17.927 -11.093 13.339 1.00 96.44 175 VAL A CA 1
ATOM 1385 C C . VAL A 1 175 ? -18.025 -10.551 14.765 1.00 96.44 175 VAL A C 1
ATOM 1387 O O . VAL A 1 175 ? -18.177 -11.317 15.712 1.00 96.44 175 VAL A O 1
ATOM 1390 N N . THR A 1 176 ? -18.005 -9.225 14.912 1.00 96.31 176 THR A N 1
ATOM 1391 C CA . THR A 1 176 ? -18.117 -8.521 16.196 1.00 96.31 176 THR A CA 1
ATOM 1392 C C . THR A 1 176 ? -19.111 -7.373 16.056 1.00 96.31 176 THR A C 1
ATOM 1394 O O . THR A 1 176 ? -19.070 -6.662 15.055 1.00 96.31 176 THR A O 1
ATOM 1397 N N . ASN A 1 177 ? -19.976 -7.163 17.054 1.00 96.56 177 ASN A N 1
ATOM 1398 C CA . ASN A 1 177 ? -20.899 -6.020 17.119 1.00 96.56 177 ASN A CA 1
ATOM 1399 C C . ASN A 1 177 ? -21.172 -5.601 18.574 1.00 96.56 177 ASN A C 1
ATOM 1401 O O . ASN A 1 177 ? -22.276 -5.724 19.100 1.00 96.56 177 ASN A O 1
ATOM 1405 N N . VAL A 1 178 ? -20.127 -5.164 19.271 1.00 96.06 178 VAL A N 1
ATOM 1406 C CA . VAL A 1 178 ? -20.237 -4.660 20.642 1.00 96.06 178 VAL A CA 1
ATOM 1407 C C . VAL A 1 178 ? -20.873 -3.271 20.609 1.00 96.06 178 VAL A C 1
ATOM 1409 O O . VAL A 1 178 ? -20.463 -2.408 19.836 1.00 96.06 178 VAL A O 1
ATOM 1412 N N . GLY A 1 179 ? -21.878 -3.046 21.457 1.00 93.56 179 GLY A N 1
ATOM 1413 C CA . GLY A 1 179 ? -22.622 -1.785 21.491 1.00 93.56 179 GLY A CA 1
ATOM 1414 C C . GLY A 1 179 ? -23.680 -1.650 20.391 1.00 93.56 179 GLY A C 1
ATOM 1415 O O . GLY A 1 179 ? -24.326 -0.611 20.330 1.00 93.56 179 GLY A O 1
ATOM 1416 N N . ASN A 1 180 ? -23.882 -2.692 19.569 1.00 95.06 180 ASN A N 1
ATOM 1417 C CA . ASN A 1 180 ? -24.945 -2.797 18.561 1.00 95.06 180 ASN A CA 1
ATOM 1418 C C . ASN A 1 180 ? -25.022 -1.605 17.588 1.00 95.06 180 ASN A C 1
ATOM 1420 O O . ASN A 1 180 ? -26.111 -1.187 17.205 1.00 95.06 180 ASN A O 1
ATOM 1424 N N . GLY A 1 181 ? -23.871 -1.041 17.210 1.00 96.31 181 GLY A N 1
ATOM 1425 C CA . GLY A 1 181 ? -23.802 0.054 16.238 1.00 96.31 181 GLY A CA 1
ATOM 1426 C C . GLY A 1 181 ? -23.761 -0.413 14.780 1.00 96.31 181 GLY A C 1
ATOM 1427 O O . GLY A 1 181 ? -24.029 0.377 13.885 1.00 96.31 181 GLY A O 1
ATOM 1428 N N . TRP A 1 182 ? -23.414 -1.675 14.514 1.00 98.12 182 TRP A N 1
ATOM 1429 C CA . TRP A 1 182 ? -23.325 -2.217 13.154 1.00 98.12 182 TRP A CA 1
ATOM 1430 C C . TRP A 1 182 ? -24.641 -2.850 12.695 1.00 98.12 182 TRP A C 1
ATOM 1432 O O . TRP A 1 182 ? -25.172 -3.724 13.385 1.00 98.12 182 TRP A O 1
ATOM 1442 N N . ASP A 1 183 ? -25.111 -2.468 11.506 1.00 97.31 183 ASP A N 1
ATOM 1443 C CA . ASP A 1 183 ? -26.189 -3.133 10.775 1.00 97.31 183 ASP A CA 1
ATOM 1444 C C . ASP A 1 183 ? -25.618 -3.818 9.522 1.00 97.31 183 ASP A C 1
ATOM 1446 O O . ASP A 1 183 ? -25.300 -3.170 8.524 1.00 97.31 183 ASP A O 1
ATOM 1450 N N . GLY A 1 184 ? -25.489 -5.148 9.571 1.00 95.25 184 GLY A N 1
ATOM 1451 C CA . GLY A 1 184 ? -24.954 -5.948 8.464 1.00 95.25 184 GLY A CA 1
ATOM 1452 C C . GLY A 1 184 ? -25.898 -6.107 7.268 1.00 95.25 184 GLY A C 1
ATOM 1453 O O . GLY A 1 184 ? -25.442 -6.493 6.196 1.00 95.25 184 GLY A O 1
ATOM 1454 N N . GLN A 1 185 ? -27.194 -5.812 7.417 1.00 94.38 185 GLN A N 1
ATOM 1455 C CA . GLN A 1 185 ? -28.130 -5.809 6.287 1.00 94.38 185 GLN A CA 1
ATOM 1456 C C . GLN A 1 185 ? -28.018 -4.494 5.519 1.00 94.38 185 GLN A C 1
ATOM 1458 O O . GLN A 1 185 ? -27.885 -4.495 4.297 1.00 94.38 185 GLN A O 1
ATOM 1463 N N . ALA A 1 186 ? -27.996 -3.373 6.244 1.00 95.62 186 ALA A N 1
ATOM 1464 C CA . ALA A 1 186 ? -27.808 -2.056 5.646 1.00 95.62 186 ALA A CA 1
ATOM 1465 C C . ALA A 1 186 ? -26.357 -1.805 5.195 1.00 95.62 186 ALA A C 1
ATOM 1467 O O . ALA A 1 186 ? -26.130 -1.003 4.293 1.00 95.62 186 ALA A O 1
ATOM 1468 N N . ASN A 1 187 ? -25.386 -2.510 5.786 1.00 96.62 187 ASN A N 1
ATOM 1469 C CA . ASN A 1 187 ? -23.946 -2.258 5.657 1.00 96.62 187 ASN A CA 1
ATOM 1470 C C . ASN A 1 187 ? -23.559 -0.853 6.143 1.00 96.62 187 ASN A C 1
ATOM 1472 O O . ASN A 1 187 ? -22.731 -0.165 5.544 1.00 96.62 187 ASN A O 1
ATOM 1476 N N . ILE A 1 188 ? -24.189 -0.431 7.240 1.00 98.12 188 ILE A N 1
ATOM 1477 C CA . ILE A 1 188 ? -24.042 0.897 7.832 1.00 98.12 188 ILE A CA 1
ATOM 1478 C C . ILE A 1 188 ? -23.694 0.736 9.309 1.00 98.12 188 ILE A C 1
ATOM 1480 O O . ILE A 1 188 ? -24.303 -0.048 10.039 1.00 98.12 188 ILE A O 1
ATOM 1484 N N . PHE A 1 189 ? -22.722 1.519 9.762 1.00 98.56 189 PHE A N 1
ATOM 1485 C CA . PHE A 1 189 ? -22.498 1.751 11.177 1.00 98.56 189 PHE A CA 1
ATOM 1486 C C . PHE A 1 189 ? -23.268 2.993 11.619 1.00 98.56 189 PHE A C 1
ATOM 1488 O O . PHE A 1 189 ? -23.029 4.081 11.101 1.00 98.56 189 PHE A O 1
ATOM 1495 N N . LYS A 1 190 ? -24.143 2.839 12.610 1.00 98.38 190 LYS A N 1
ATOM 1496 C CA . LYS A 1 190 ? -24.869 3.923 13.267 1.00 98.38 190 LYS A CA 1
ATOM 1497 C C . LYS A 1 190 ? -24.308 4.119 14.668 1.00 98.38 190 LYS A C 1
ATOM 1499 O O . LYS A 1 190 ? -24.371 3.213 15.497 1.00 98.38 190 LYS A O 1
ATOM 1504 N N . ALA A 1 191 ? -23.770 5.300 14.955 1.00 97.56 191 ALA A N 1
ATOM 1505 C CA . ALA A 1 191 ? -23.120 5.573 16.234 1.00 97.56 191 ALA A CA 1
ATOM 1506 C C . ALA A 1 191 ? -24.110 5.455 17.418 1.00 97.56 191 ALA A C 1
ATOM 1508 O O . ALA A 1 191 ? -25.008 6.290 17.554 1.00 97.56 191 ALA A O 1
ATOM 1509 N N . PRO A 1 192 ? -23.954 4.475 18.331 1.00 96.31 192 PRO A N 1
ATOM 1510 C CA . PRO A 1 192 ? -24.894 4.275 19.440 1.00 96.31 192 PRO A CA 1
ATOM 1511 C C . PRO A 1 192 ? -24.644 5.251 20.604 1.00 96.31 192 PRO A C 1
ATOM 1513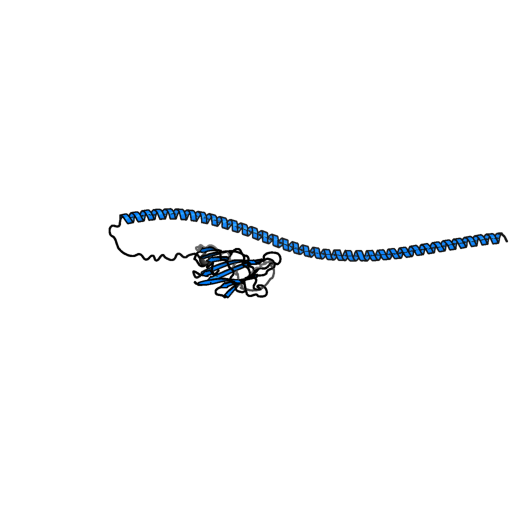 O O . PRO A 1 192 ? -25.497 5.435 21.470 1.00 96.31 192 PRO A O 1
ATOM 1516 N N . LYS A 1 193 ? -23.466 5.886 20.636 1.00 94.75 193 LYS A N 1
ATOM 1517 C CA . LYS A 1 193 ? -23.086 6.933 21.591 1.00 94.75 193 LYS A CA 1
ATOM 1518 C C . LYS A 1 193 ? -22.247 8.004 20.892 1.00 94.75 193 LYS A C 1
ATOM 1520 O O . LYS A 1 193 ? -21.545 7.704 19.927 1.00 94.75 193 LYS A O 1
ATOM 1525 N N . ALA A 1 194 ? -22.263 9.228 21.409 1.00 94.81 194 ALA A N 1
ATOM 1526 C CA . ALA A 1 194 ? -21.365 10.270 20.926 1.00 94.81 194 ALA A CA 1
ATOM 1527 C C . ALA A 1 194 ? -19.915 9.974 21.347 1.00 94.81 194 ALA A C 1
ATOM 1529 O O . ALA A 1 194 ? -19.679 9.506 22.466 1.00 94.81 194 ALA A O 1
ATOM 1530 N N . GLY A 1 195 ? -18.948 10.255 20.475 1.00 94.94 195 GLY A N 1
ATOM 1531 C CA . GLY A 1 195 ? -17.532 10.081 20.793 1.00 94.94 195 GLY A CA 1
ATOM 1532 C C . GLY A 1 195 ? -16.628 9.930 19.577 1.00 94.94 195 GLY A C 1
ATOM 1533 O O . GLY A 1 195 ? -17.050 10.081 18.436 1.00 94.94 195 GLY A O 1
ATOM 1534 N N . HIS A 1 196 ? -15.364 9.613 19.850 1.00 96.62 196 HIS A N 1
ATOM 1535 C CA . HIS A 1 196 ? -14.344 9.395 18.831 1.00 96.62 196 HIS A CA 1
ATOM 1536 C C . HIS A 1 196 ? -14.265 7.916 18.455 1.00 96.62 196 HIS A C 1
ATOM 1538 O O . HIS A 1 196 ? -14.166 7.052 19.333 1.00 96.62 196 HIS A O 1
ATOM 1544 N N . TYR A 1 197 ? -14.246 7.649 17.156 1.00 97.50 197 TYR A N 1
ATOM 1545 C CA . TYR A 1 197 ? -14.240 6.320 16.563 1.00 97.50 197 TYR A CA 1
ATOM 1546 C C . TYR A 1 197 ? -13.115 6.211 15.547 1.00 97.50 197 TYR A C 1
ATOM 1548 O O . TYR A 1 197 ? -12.887 7.141 14.778 1.00 97.50 197 TYR A O 1
ATOM 1556 N N . TYR A 1 198 ? -12.426 5.077 15.535 1.00 98.00 198 TYR A N 1
ATOM 1557 C CA . TYR A 1 198 ? -11.473 4.737 14.485 1.00 98.00 198 TYR A CA 1
ATOM 1558 C C . TYR A 1 198 ? -12.106 3.710 13.554 1.00 98.00 198 TYR A C 1
ATOM 1560 O O . TYR A 1 198 ? -12.581 2.685 14.035 1.00 98.00 198 TYR A O 1
ATOM 1568 N N . PHE A 1 199 ? -12.112 3.988 12.254 1.00 98.25 199 PHE A N 1
ATOM 1569 C CA . PHE A 1 199 ? -12.574 3.086 11.202 1.00 98.25 199 PHE A CA 1
ATOM 1570 C C . PHE A 1 199 ? -11.388 2.623 10.368 1.00 98.25 199 PHE A C 1
ATOM 1572 O O . PHE A 1 199 ? -10.514 3.432 10.056 1.00 98.25 199 PHE A O 1
ATOM 1579 N N . SER A 1 200 ? -11.394 1.351 9.972 1.00 96.94 200 SER A N 1
ATOM 1580 C CA . SER A 1 200 ? -10.420 0.799 9.032 1.00 96.94 200 SER A CA 1
ATOM 1581 C C . SER A 1 200 ? -11.047 -0.300 8.180 1.00 96.94 200 SER A C 1
ATOM 1583 O O . SER A 1 200 ? -11.617 -1.252 8.725 1.00 96.94 200 SER A O 1
ATOM 1585 N N . ALA A 1 201 ? -10.960 -0.160 6.860 1.00 94.94 201 ALA A N 1
ATOM 1586 C CA . ALA A 1 201 ? -11.422 -1.140 5.885 1.00 94.94 201 ALA A CA 1
ATOM 1587 C C . ALA A 1 201 ? -10.347 -1.402 4.843 1.00 94.94 201 ALA A C 1
ATOM 1589 O O . ALA A 1 201 ? -9.731 -0.459 4.355 1.00 94.94 201 ALA A O 1
ATOM 1590 N N . THR A 1 202 ? -10.191 -2.665 4.460 1.00 92.38 202 THR A N 1
ATOM 1591 C CA . THR A 1 202 ? -9.313 -3.064 3.360 1.00 92.38 202 THR A CA 1
ATOM 1592 C C . THR A 1 202 ? -10.148 -3.632 2.227 1.00 92.38 202 THR A C 1
ATOM 1594 O O . THR A 1 202 ? -10.941 -4.560 2.430 1.00 92.38 202 THR A O 1
ATOM 1597 N N . ILE A 1 203 ? -9.943 -3.071 1.043 1.00 93.00 203 ILE A N 1
ATOM 1598 C CA . ILE A 1 203 ? -10.665 -3.381 -0.183 1.00 93.00 203 ILE A CA 1
ATOM 1599 C C . ILE A 1 203 ? -9.633 -3.779 -1.235 1.00 93.00 203 ILE A C 1
ATOM 1601 O O . ILE A 1 203 ? -8.486 -3.335 -1.212 1.00 93.00 203 ILE A O 1
ATOM 1605 N N . MET A 1 204 ? -10.008 -4.734 -2.071 1.00 93.19 204 MET A N 1
ATOM 1606 C CA . MET A 1 204 ? -9.159 -5.315 -3.091 1.00 93.19 204 MET A CA 1
ATOM 1607 C C . MET A 1 204 ? -9.883 -5.263 -4.433 1.00 93.19 204 MET A C 1
ATOM 1609 O O . MET A 1 204 ? -11.031 -5.700 -4.541 1.00 93.19 204 MET A O 1
ATOM 1613 N N . SER A 1 205 ? -9.204 -4.750 -5.451 1.00 92.19 205 SER A N 1
ATOM 1614 C CA . SER A 1 205 ? -9.662 -4.810 -6.833 1.00 92.19 205 SER A CA 1
ATOM 1615 C C . SER A 1 205 ? -9.286 -6.139 -7.472 1.00 92.19 205 SER A C 1
ATOM 1617 O O . SER A 1 205 ? -8.340 -6.819 -7.063 1.00 92.19 205 SER A O 1
ATOM 1619 N N . HIS A 1 206 ? -10.042 -6.530 -8.493 1.00 90.81 206 HIS A N 1
ATOM 1620 C CA . HIS A 1 206 ? -9.607 -7.599 -9.379 1.00 90.81 206 HIS A CA 1
ATOM 1621 C C . HIS A 1 206 ? -8.358 -7.174 -10.161 1.00 90.81 206 HIS A C 1
ATOM 1623 O O . HIS A 1 206 ? -8.166 -5.991 -10.436 1.00 90.81 206 HIS A O 1
ATOM 1629 N N . TYR A 1 207 ? -7.546 -8.137 -10.597 1.00 89.75 207 TYR A N 1
ATOM 1630 C CA . TYR A 1 207 ? -6.449 -7.836 -11.509 1.00 89.75 207 TYR A CA 1
ATOM 1631 C C . TYR A 1 207 ? -6.927 -7.144 -12.790 1.00 89.75 207 TYR A C 1
ATOM 1633 O O . TYR A 1 207 ? -7.993 -7.467 -13.329 1.00 89.75 207 TYR A O 1
ATOM 1641 N N . ALA A 1 208 ? -6.100 -6.217 -13.278 1.00 89.12 208 ALA A N 1
ATOM 1642 C CA . ALA A 1 208 ? -6.364 -5.370 -14.439 1.00 89.12 208 ALA A CA 1
ATOM 1643 C C . ALA A 1 208 ? -7.604 -4.465 -14.313 1.00 89.12 208 ALA A C 1
ATOM 1645 O O . ALA A 1 208 ? -8.021 -3.873 -15.309 1.00 89.12 208 ALA A O 1
ATOM 1646 N N . GLU A 1 209 ? -8.152 -4.320 -13.106 1.00 89.69 209 GLU A N 1
ATOM 1647 C CA . GLU A 1 209 ? -9.199 -3.361 -12.784 1.00 89.69 209 GLU A CA 1
ATOM 1648 C C . GLU A 1 209 ? -8.700 -2.362 -11.749 1.00 89.69 209 GLU A C 1
ATOM 1650 O O . GLU A 1 209 ? -7.943 -2.685 -10.828 1.00 89.69 209 GLU A O 1
ATOM 1655 N N . ASP A 1 210 ? -9.168 -1.139 -11.921 1.00 90.69 210 ASP A N 1
ATOM 1656 C CA . ASP A 1 210 ? -8.930 -0.035 -11.021 1.00 90.69 210 ASP A CA 1
ATOM 1657 C C . ASP A 1 210 ? -10.279 0.262 -10.347 1.00 90.69 210 ASP A C 1
ATOM 1659 O O . ASP A 1 210 ? -11.308 0.317 -11.020 1.00 90.69 210 ASP A O 1
ATOM 1663 N N . ILE A 1 211 ? -10.303 0.390 -9.022 1.00 93.19 211 ILE A N 1
ATOM 1664 C CA . ILE A 1 211 ? -11.515 0.718 -8.267 1.00 93.19 211 ILE A CA 1
ATOM 1665 C C . ILE A 1 211 ? -11.250 1.911 -7.371 1.00 93.19 211 ILE A C 1
ATOM 1667 O O . ILE A 1 211 ? -10.188 2.046 -6.765 1.00 93.19 211 ILE A O 1
ATOM 1671 N N . GLU A 1 212 ? -12.262 2.753 -7.239 1.00 94.31 212 GLU A N 1
ATOM 1672 C CA . GLU A 1 212 ? -12.234 3.873 -6.309 1.00 94.31 212 GLU A CA 1
ATOM 1673 C C . GLU A 1 212 ? -13.382 3.756 -5.307 1.00 94.31 212 GLU A C 1
ATOM 1675 O O . GLU A 1 212 ? -14.546 3.580 -5.683 1.00 94.31 212 GLU A O 1
ATOM 1680 N N . THR A 1 213 ? -13.061 3.839 -4.018 1.00 95.62 213 THR A N 1
ATOM 1681 C CA . THR A 1 213 ? -14.032 3.710 -2.924 1.00 95.62 213 THR A CA 1
ATOM 1682 C C . THR A 1 213 ? -13.905 4.854 -1.934 1.00 95.62 213 THR A C 1
ATOM 1684 O O . THR A 1 213 ? -12.842 5.450 -1.768 1.00 95.62 213 THR A O 1
ATOM 1687 N N . GLU A 1 214 ? -15.003 5.167 -1.250 1.00 97.00 214 GLU A N 1
ATOM 1688 C CA . GLU A 1 214 ? -15.035 6.241 -0.264 1.00 97.00 214 GLU A CA 1
ATOM 1689 C C . GLU A 1 214 ? -15.716 5.830 1.041 1.00 97.00 214 GLU A C 1
ATOM 1691 O O . GLU A 1 214 ? -16.756 5.168 1.040 1.00 97.00 214 GLU A O 1
ATOM 1696 N N . LEU A 1 215 ? -15.136 6.266 2.164 1.00 97.94 215 LEU A N 1
ATOM 1697 C CA . LEU A 1 215 ? -15.772 6.240 3.479 1.00 97.94 215 LEU A CA 1
ATOM 1698 C C . LEU A 1 215 ? -16.645 7.487 3.620 1.00 97.94 215 LEU A C 1
ATOM 1700 O O . LEU A 1 215 ? -16.158 8.613 3.511 1.00 97.94 215 LEU A O 1
ATOM 1704 N N . VAL A 1 216 ? -17.921 7.282 3.910 1.00 98.31 216 VAL A N 1
ATOM 1705 C CA . VAL A 1 216 ? -18.955 8.313 3.925 1.00 98.31 216 VAL A CA 1
ATOM 1706 C C . VAL A 1 216 ? -19.482 8.496 5.341 1.00 98.31 216 VAL A C 1
ATOM 1708 O O . VAL A 1 216 ? -19.791 7.518 6.012 1.00 98.31 216 VAL A O 1
ATOM 1711 N N . LEU A 1 217 ? -19.627 9.747 5.777 1.00 98.38 217 LEU A N 1
ATOM 1712 C CA . LEU A 1 217 ? -20.305 10.144 7.011 1.00 98.38 217 LEU A CA 1
ATOM 1713 C C . LEU A 1 217 ? -21.528 10.986 6.646 1.00 98.38 217 LEU A C 1
ATOM 1715 O O . LEU A 1 217 ? -21.384 12.066 6.076 1.00 98.38 217 LEU A O 1
ATOM 1719 N N . LYS A 1 218 ? -22.736 10.521 6.983 1.00 96.75 218 LYS A N 1
ATOM 1720 C CA . LYS A 1 218 ? -23.999 11.235 6.689 1.00 96.75 218 LYS A CA 1
ATOM 1721 C C . LYS A 1 218 ? -24.135 11.688 5.225 1.00 96.75 218 LYS A C 1
ATOM 1723 O O . LYS A 1 218 ? -24.620 12.778 4.938 1.00 96.75 218 LYS A O 1
ATOM 1728 N N . GLY A 1 219 ? -23.673 10.866 4.289 1.00 94.88 219 GLY A N 1
ATOM 1729 C CA . GLY A 1 219 ? -23.722 11.156 2.852 1.00 94.88 219 GLY A CA 1
ATOM 1730 C C . GLY A 1 219 ? -22.553 11.993 2.327 1.00 94.88 219 GLY A C 1
ATOM 1731 O O . GLY A 1 219 ? -22.413 12.117 1.111 1.00 94.88 219 GLY A O 1
ATOM 1732 N N . ILE A 1 220 ? -21.696 12.514 3.211 1.00 96.56 220 ILE A N 1
ATOM 1733 C CA . ILE A 1 220 ? -20.514 13.306 2.864 1.00 96.56 220 ILE A CA 1
ATOM 1734 C C . ILE A 1 220 ? -19.282 12.386 2.810 1.00 96.56 220 ILE A C 1
ATOM 1736 O O . ILE A 1 220 ? -18.983 11.730 3.813 1.00 96.56 220 ILE A O 1
ATOM 1740 N N . PRO A 1 221 ? -18.553 12.327 1.683 1.00 96.56 221 PRO A N 1
ATOM 1741 C CA . PRO A 1 221 ? -17.279 11.615 1.594 1.00 96.56 221 PRO A CA 1
ATOM 1742 C C . PRO A 1 221 ? -16.226 12.191 2.544 1.00 96.56 221 PRO A C 1
ATOM 1744 O O . PRO A 1 221 ? -16.060 13.408 2.617 1.00 96.56 221 PRO A O 1
ATOM 1747 N N . ILE A 1 222 ? -15.503 11.326 3.257 1.00 96.81 222 ILE A N 1
ATOM 1748 C CA . ILE A 1 222 ? -14.465 11.721 4.224 1.00 96.81 222 ILE A CA 1
ATOM 1749 C C . ILE A 1 222 ? -13.077 11.239 3.807 1.00 96.81 222 ILE A C 1
ATOM 1751 O O . ILE A 1 222 ? -12.108 11.983 3.929 1.00 96.81 222 ILE A O 1
ATOM 1755 N N . VAL A 1 223 ? -12.973 9.994 3.339 1.00 95.12 223 VAL A N 1
ATOM 1756 C CA . VAL A 1 223 ? -11.715 9.393 2.877 1.00 95.12 223 VAL A CA 1
ATOM 1757 C C . VAL A 1 223 ? -11.971 8.680 1.567 1.00 95.12 223 VAL A C 1
ATOM 1759 O O . VAL A 1 223 ? -13.021 8.064 1.404 1.00 95.12 223 VAL A O 1
ATOM 1762 N N . HIS A 1 224 ? -10.995 8.752 0.674 1.00 93.00 224 HIS A N 1
ATOM 1763 C CA . HIS A 1 224 ? -11.007 8.129 -0.637 1.00 93.00 224 HIS A CA 1
ATOM 1764 C C . HIS A 1 224 ? -9.853 7.121 -0.755 1.00 93.00 224 HIS A C 1
ATOM 1766 O O . HIS A 1 224 ? -8.772 7.375 -0.219 1.00 93.00 224 HIS A O 1
ATOM 1772 N N . SER A 1 225 ? -10.073 6.002 -1.444 1.00 92.69 225 SER A N 1
ATOM 1773 C CA . SER A 1 225 ? -9.057 4.993 -1.773 1.00 92.69 225 SER A CA 1
ATOM 1774 C C . SER A 1 225 ? -9.114 4.679 -3.259 1.00 92.69 225 SER A C 1
ATOM 1776 O O . SER A 1 225 ? -10.204 4.580 -3.820 1.00 92.69 225 SER A O 1
ATOM 1778 N N . TYR A 1 226 ? -7.942 4.516 -3.863 1.00 93.25 226 TYR A N 1
ATOM 1779 C CA . TYR A 1 226 ? -7.761 3.995 -5.213 1.00 93.25 226 TYR A CA 1
ATOM 1780 C C . TYR A 1 226 ? -7.019 2.668 -5.097 1.00 93.25 226 TYR A C 1
ATOM 1782 O O . TYR A 1 226 ? -5.923 2.630 -4.528 1.00 93.25 226 TYR A O 1
ATOM 1790 N N . ASP A 1 227 ? -7.591 1.608 -5.656 1.00 91.25 227 ASP A N 1
ATOM 1791 C CA . ASP A 1 227 ? -7.032 0.265 -5.584 1.00 91.25 227 ASP A CA 1
ATOM 1792 C C . ASP A 1 227 ? -6.951 -0.296 -7.009 1.00 91.25 227 ASP A C 1
ATOM 1794 O O . ASP A 1 227 ? -7.964 -0.453 -7.686 1.00 91.25 227 ASP A O 1
ATOM 1798 N N . GLY A 1 228 ? -5.743 -0.588 -7.489 1.00 90.88 228 GLY A N 1
ATOM 1799 C CA . GLY A 1 228 ? -5.542 -1.014 -8.870 1.00 90.88 228 GLY A CA 1
ATOM 1800 C C . GLY A 1 228 ? -4.156 -1.590 -9.107 1.00 90.88 228 GLY A C 1
ATOM 1801 O O . GLY A 1 228 ? -3.165 -1.068 -8.597 1.00 90.88 228 GLY A O 1
ATOM 1802 N N . ASP A 1 229 ? -4.093 -2.680 -9.865 1.00 90.88 229 ASP A N 1
ATOM 1803 C CA . ASP A 1 229 ? -2.847 -3.277 -10.343 1.00 90.88 229 ASP A CA 1
ATOM 1804 C C . ASP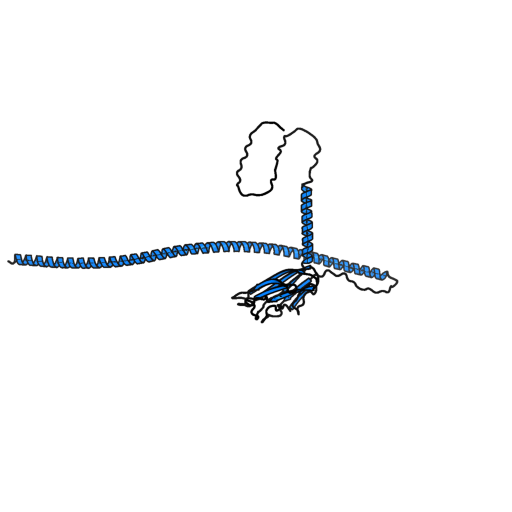 A 1 229 ? -3.092 -3.978 -11.689 1.00 90.88 229 ASP A C 1
ATOM 1806 O O . ASP A 1 229 ? -4.161 -4.535 -11.948 1.00 90.88 229 ASP A O 1
ATOM 1810 N N . LYS A 1 230 ? -2.107 -3.927 -12.594 1.00 91.06 230 LYS A N 1
ATOM 1811 C CA . LYS A 1 230 ? -2.267 -4.449 -13.964 1.00 91.06 230 LYS A CA 1
ATOM 1812 C C . LYS A 1 230 ? -2.089 -5.962 -14.078 1.00 91.06 230 LYS A C 1
ATOM 1814 O O . LYS A 1 230 ? -2.581 -6.553 -15.033 1.00 91.06 230 LYS A O 1
ATOM 1819 N N . SER A 1 231 ? -1.376 -6.584 -13.145 1.00 91.88 231 SER A N 1
ATOM 1820 C CA . SER A 1 231 ? -0.923 -7.980 -13.237 1.00 91.88 231 SER A CA 1
ATOM 1821 C C . SER A 1 231 ? -1.469 -8.876 -12.125 1.00 91.88 231 SER A C 1
ATOM 1823 O O . SER A 1 231 ? -1.540 -10.094 -12.272 1.00 91.88 231 SER A O 1
ATOM 1825 N N . THR A 1 232 ? -1.863 -8.265 -11.017 1.00 91.88 232 THR A N 1
ATOM 1826 C CA . THR A 1 232 ? -2.322 -8.884 -9.782 1.00 91.88 232 THR A CA 1
ATOM 1827 C C . THR A 1 232 ? -3.494 -8.084 -9.228 1.00 91.88 232 THR A C 1
ATOM 1829 O O . THR A 1 232 ? -3.893 -7.081 -9.808 1.00 91.88 232 THR A O 1
ATOM 1832 N N . ASN A 1 233 ? -4.078 -8.535 -8.122 1.00 90.81 233 ASN A N 1
ATOM 1833 C CA . ASN A 1 233 ? -5.133 -7.784 -7.452 1.00 90.81 233 ASN A CA 1
ATOM 1834 C C . ASN A 1 233 ? -4.547 -6.551 -6.749 1.00 90.81 233 ASN A C 1
ATOM 1836 O O . ASN A 1 233 ? -3.585 -6.679 -5.987 1.00 90.81 233 ASN A O 1
ATOM 1840 N N . GLY A 1 234 ? -5.159 -5.383 -6.948 1.00 91.75 234 GLY A N 1
ATOM 1841 C CA . GLY A 1 234 ? -4.824 -4.171 -6.204 1.00 91.75 234 GLY A CA 1
ATOM 1842 C C . GLY A 1 234 ? -5.435 -4.205 -4.806 1.00 91.75 234 GLY A C 1
ATOM 1843 O O . GLY A 1 234 ? -6.494 -4.792 -4.609 1.00 91.75 234 GLY A O 1
ATOM 1844 N N . VAL A 1 235 ? -4.784 -3.597 -3.814 1.00 91.56 235 VAL A N 1
ATOM 1845 C CA . VAL A 1 235 ? -5.309 -3.503 -2.442 1.00 91.56 235 VAL A CA 1
ATOM 1846 C C . VAL A 1 235 ? -5.151 -2.081 -1.940 1.00 91.56 235 VAL A C 1
ATOM 1848 O O . VAL A 1 235 ? -4.040 -1.554 -1.948 1.00 91.56 235 VAL A O 1
ATOM 1851 N N . GLY A 1 236 ? -6.226 -1.502 -1.417 1.00 90.69 236 GLY A N 1
ATOM 1852 C CA . GLY A 1 236 ? -6.159 -0.250 -0.678 1.00 90.69 236 GLY A CA 1
ATOM 1853 C C . GLY A 1 236 ? -6.925 -0.302 0.631 1.00 90.69 236 GLY A C 1
ATOM 1854 O O . GLY A 1 236 ? -7.623 -1.262 0.973 1.00 90.69 236 GLY A O 1
ATOM 1855 N N . THR A 1 237 ? -6.667 0.705 1.457 1.00 92.06 237 THR A N 1
ATOM 1856 C CA . THR A 1 237 ? -7.179 0.770 2.823 1.00 92.06 237 THR A CA 1
ATOM 1857 C C . THR A 1 237 ? -7.733 2.154 3.110 1.00 92.06 237 THR A C 1
ATOM 1859 O O . THR A 1 237 ? -7.024 3.154 3.039 1.00 92.06 237 THR A O 1
ATOM 1862 N N . LEU A 1 238 ? -8.998 2.190 3.519 1.00 92.88 238 LEU A N 1
ATOM 1863 C CA . LEU A 1 238 ? -9.664 3.375 4.042 1.00 92.88 238 LEU A CA 1
ATOM 1864 C C . LEU A 1 238 ? -9.482 3.392 5.555 1.00 92.88 238 LEU A C 1
ATOM 1866 O O . LEU A 1 238 ? -9.822 2.421 6.230 1.00 92.88 238 LEU A O 1
ATOM 1870 N N . SER A 1 239 ? -8.959 4.478 6.118 1.00 95.69 239 SER A N 1
ATOM 1871 C CA . SER A 1 239 ? -8.878 4.640 7.572 1.00 95.69 239 SER A CA 1
ATOM 1872 C C . SER A 1 239 ? -9.158 6.073 7.994 1.00 95.69 239 SER A C 1
ATOM 1874 O O . SER A 1 239 ? -8.661 7.012 7.380 1.00 95.69 239 SER A O 1
ATOM 1876 N N . ALA A 1 240 ? -9.948 6.244 9.054 1.00 97.19 240 ALA A N 1
ATOM 1877 C CA . ALA A 1 240 ? -10.321 7.561 9.561 1.00 97.19 240 ALA A CA 1
ATOM 1878 C C . ALA A 1 240 ? -10.563 7.544 11.070 1.00 97.19 240 ALA A C 1
ATOM 1880 O O . ALA A 1 240 ? -11.113 6.584 11.612 1.00 97.19 240 ALA A O 1
ATOM 1881 N N . VAL A 1 241 ? -10.216 8.645 11.740 1.00 97.19 241 VAL A N 1
ATOM 1882 C CA . VAL A 1 241 ? -10.694 8.946 13.093 1.00 97.19 241 VAL A CA 1
ATOM 1883 C C . VAL A 1 241 ? -11.812 9.976 12.985 1.00 97.19 241 VAL A C 1
ATOM 1885 O O . VAL A 1 241 ? -11.567 11.101 12.556 1.00 97.19 241 VAL A O 1
ATOM 1888 N N . LEU A 1 242 ? -13.027 9.605 13.385 1.00 97.25 242 LEU A N 1
ATOM 1889 C CA . LEU A 1 242 ? -14.216 10.453 13.296 1.00 97.25 242 LEU A CA 1
ATOM 1890 C C . LEU A 1 242 ? -14.753 10.778 14.689 1.00 97.25 242 LEU A C 1
ATOM 1892 O O . LEU A 1 242 ? -14.824 9.906 15.554 1.00 97.25 242 LEU A O 1
ATOM 1896 N N . ASN A 1 243 ? -15.162 12.028 14.902 1.00 97.00 243 ASN A N 1
ATOM 1897 C CA . ASN A 1 243 ? -15.965 12.418 16.058 1.00 97.00 243 ASN A CA 1
ATOM 1898 C C . ASN A 1 243 ? -17.442 12.374 15.653 1.00 97.00 243 ASN A C 1
ATOM 1900 O O . ASN A 1 243 ? -17.867 13.171 14.819 1.00 97.00 243 ASN A O 1
ATOM 1904 N N . LEU A 1 244 ? -18.194 11.431 16.213 1.00 97.75 244 LEU A N 1
ATOM 1905 C CA . LEU A 1 244 ? -19.569 11.138 15.819 1.00 97.75 244 LEU A CA 1
ATOM 1906 C C . LEU A 1 244 ? -20.559 11.577 16.896 1.00 97.75 244 LEU A C 1
ATOM 1908 O O . LEU A 1 244 ? -20.314 11.404 18.095 1.00 97.75 244 LEU A O 1
ATOM 1912 N N . ALA A 1 245 ? -21.703 12.098 16.460 1.00 97.19 245 ALA A N 1
ATOM 1913 C CA . ALA A 1 245 ? -22.885 12.258 17.295 1.00 97.19 245 ALA A CA 1
ATOM 1914 C C . ALA A 1 245 ? -23.682 10.944 17.367 1.00 97.19 245 ALA A C 1
ATOM 1916 O O . ALA A 1 245 ? -23.498 10.041 16.553 1.00 97.19 245 ALA A O 1
ATOM 1917 N N . ILE A 1 246 ? -24.587 10.832 18.344 1.00 96.62 246 ILE A N 1
ATOM 1918 C CA . ILE A 1 246 ? -25.510 9.689 18.421 1.00 96.62 246 ILE A CA 1
ATOM 1919 C C . ILE A 1 246 ? -26.358 9.654 17.147 1.00 96.62 246 ILE A C 1
ATOM 1921 O O . ILE A 1 246 ? -26.964 10.660 16.786 1.00 96.62 246 ILE A O 1
ATOM 1925 N N . GLY A 1 247 ? -26.426 8.493 16.501 1.00 96.75 247 GLY A N 1
ATOM 1926 C CA . GLY A 1 247 ? -27.221 8.273 15.297 1.00 96.75 247 GLY A CA 1
ATOM 1927 C C . GLY A 1 247 ? -26.537 8.658 13.985 1.00 96.75 247 GLY A C 1
ATOM 1928 O O . GLY A 1 247 ? -27.142 8.432 12.940 1.00 96.75 247 GLY A O 1
ATOM 1929 N N . ASP A 1 248 ? -25.311 9.195 14.016 1.00 98.56 248 ASP A N 1
ATOM 1930 C CA . ASP A 1 248 ? -24.534 9.445 12.800 1.00 98.56 248 ASP A CA 1
ATOM 1931 C C . ASP A 1 248 ? -24.259 8.127 12.059 1.00 98.56 248 ASP A C 1
ATOM 1933 O O . ASP A 1 248 ? -23.800 7.152 12.664 1.00 98.56 248 ASP A O 1
ATOM 1937 N N . ASP A 1 249 ? -24.514 8.133 10.748 1.00 98.50 249 ASP A N 1
ATOM 1938 C CA . ASP A 1 249 ? -24.322 6.985 9.862 1.00 98.50 249 ASP A CA 1
ATOM 1939 C C . ASP A 1 249 ? -22.983 7.060 9.130 1.00 98.50 249 ASP A C 1
ATOM 1941 O O . ASP A 1 249 ? -22.638 8.093 8.545 1.00 98.50 249 ASP A O 1
ATOM 1945 N N . VAL A 1 250 ? -22.258 5.942 9.134 1.00 98.62 250 VAL A N 1
ATOM 1946 C CA . VAL A 1 250 ? -20.987 5.750 8.435 1.00 98.62 250 VAL A CA 1
ATOM 1947 C C . VAL A 1 250 ? -21.064 4.494 7.575 1.00 98.62 250 VAL A C 1
ATOM 1949 O O . VAL A 1 250 ? -21.511 3.453 8.053 1.00 98.62 250 VAL A O 1
ATOM 1952 N N . TRP A 1 251 ? -20.632 4.575 6.317 1.00 98.19 251 TRP A N 1
ATOM 1953 C CA . TRP A 1 251 ? -20.580 3.437 5.391 1.00 98.19 251 TRP A CA 1
ATOM 1954 C C . TRP A 1 251 ? -19.523 3.630 4.312 1.00 98.19 251 TRP A C 1
ATOM 1956 O O . TRP A 1 251 ? -18.930 4.701 4.202 1.00 98.19 251 TRP A O 1
ATOM 1966 N N . ILE A 1 252 ? -19.279 2.586 3.524 1.00 97.44 252 ILE A N 1
ATOM 1967 C CA . ILE A 1 252 ? -18.364 2.628 2.384 1.00 97.44 252 ILE A CA 1
ATOM 1968 C C . ILE A 1 252 ? -19.166 2.437 1.105 1.00 97.44 252 ILE A C 1
ATOM 1970 O O . ILE A 1 252 ? -20.059 1.590 1.056 1.00 97.44 252 ILE A O 1
ATOM 1974 N N . ARG A 1 253 ? -18.856 3.207 0.063 1.00 96.44 253 ARG A N 1
ATOM 1975 C CA . ARG A 1 253 ? -19.484 3.062 -1.256 1.00 96.44 253 ARG A CA 1
ATOM 1976 C C . ARG A 1 253 ? -18.483 3.246 -2.390 1.00 96.44 253 ARG A C 1
ATOM 1978 O O . ARG A 1 253 ? -17.378 3.741 -2.175 1.00 96.44 253 ARG A O 1
ATOM 1985 N N . ILE A 1 254 ? -18.896 2.856 -3.591 1.00 95.56 254 ILE A N 1
ATOM 1986 C CA . ILE A 1 254 ? -18.155 3.114 -4.829 1.00 95.56 254 ILE A CA 1
ATOM 1987 C C . ILE A 1 254 ? -18.127 4.622 -5.105 1.00 95.56 254 ILE A C 1
ATOM 1989 O O . ILE A 1 254 ? -19.175 5.277 -5.105 1.00 95.56 254 ILE A O 1
ATOM 1993 N N . TYR A 1 255 ? -16.933 5.168 -5.334 1.00 95.06 255 TYR A N 1
ATOM 1994 C CA . TYR A 1 255 ? -16.738 6.578 -5.660 1.00 95.06 255 TYR A CA 1
ATOM 1995 C C . TYR A 1 255 ? -17.270 6.911 -7.061 1.00 95.06 255 TYR A C 1
ATOM 1997 O O . TYR A 1 255 ? -17.286 6.073 -7.965 1.00 95.06 255 TYR A O 1
ATOM 2005 N N . ASN A 1 256 ? -17.695 8.156 -7.262 1.00 91.75 256 ASN A N 1
ATOM 2006 C CA . ASN A 1 256 ? -18.140 8.635 -8.566 1.00 91.75 256 ASN A CA 1
ATOM 2007 C C . ASN A 1 256 ? -16.964 9.121 -9.408 1.00 91.75 256 ASN A C 1
ATOM 2009 O O . ASN A 1 256 ? -16.723 10.320 -9.539 1.00 91.75 256 ASN A O 1
ATOM 2013 N N . ASN A 1 257 ? -16.266 8.158 -9.999 1.00 90.19 257 ASN A N 1
ATOM 2014 C CA . ASN A 1 257 ? -15.314 8.403 -11.065 1.00 90.19 257 ASN A CA 1
ATOM 2015 C C . ASN A 1 257 ? -15.637 7.489 -12.249 1.00 90.19 257 ASN A C 1
ATOM 2017 O O . ASN A 1 257 ? -15.144 6.368 -12.277 1.00 90.19 257 ASN A O 1
ATOM 2021 N N . PRO A 1 258 ? -16.430 7.939 -13.235 1.00 83.12 258 PRO A N 1
ATOM 2022 C CA . PRO A 1 258 ? -16.801 7.115 -14.384 1.00 83.12 258 PRO A CA 1
ATOM 2023 C C . PRO A 1 258 ? -15.618 6.651 -15.249 1.00 83.12 258 PRO A C 1
ATOM 2025 O O . PRO A 1 258 ? -15.789 5.742 -16.052 1.00 83.12 258 PRO A O 1
ATOM 2028 N N . ALA A 1 259 ? -14.439 7.277 -15.125 1.00 84.81 259 ALA A N 1
ATOM 2029 C CA . ALA A 1 259 ? -13.238 6.846 -15.843 1.00 84.81 259 ALA A CA 1
ATOM 2030 C C . ALA A 1 259 ? -12.608 5.581 -15.236 1.00 84.81 259 ALA A C 1
ATOM 2032 O O . ALA A 1 259 ? -11.968 4.820 -15.956 1.00 84.81 259 ALA A O 1
ATOM 2033 N N . THR A 1 26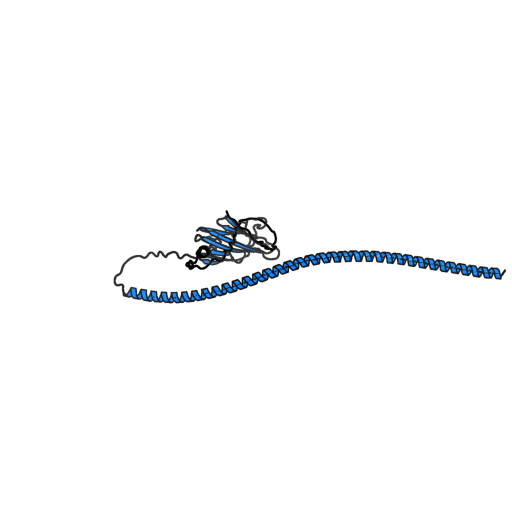0 ? -12.802 5.371 -13.932 1.00 85.56 260 THR A N 1
ATOM 2034 C CA . THR A 1 260 ? -12.271 4.229 -13.173 1.00 85.56 260 THR A CA 1
ATOM 2035 C C . THR A 1 260 ? -13.383 3.222 -12.853 1.00 85.56 260 THR A C 1
ATOM 2037 O O . THR A 1 260 ? -13.274 2.039 -13.142 1.00 85.56 260 THR A O 1
ATOM 2040 N N . ASN A 1 261 ? -14.497 3.711 -12.307 1.00 87.75 261 ASN A N 1
ATOM 2041 C CA . ASN A 1 261 ? -15.678 2.950 -11.923 1.00 87.75 261 ASN A CA 1
ATOM 2042 C C . ASN A 1 261 ? -16.756 3.059 -13.017 1.00 87.75 261 ASN A C 1
ATOM 2044 O O . ASN A 1 261 ? -17.625 3.932 -12.971 1.00 87.75 261 ASN A O 1
ATOM 2048 N N . ASP A 1 262 ? -16.724 2.149 -13.986 1.00 79.44 262 ASP A N 1
ATOM 2049 C CA . ASP A 1 262 ? -17.611 2.119 -15.162 1.00 79.44 262 ASP A CA 1
ATOM 2050 C C . ASP A 1 262 ? -19.015 1.523 -14.903 1.00 79.44 262 ASP A C 1
ATOM 2052 O O . ASP A 1 262 ? -19.822 1.367 -15.820 1.00 79.44 262 ASP A O 1
ATOM 2056 N N . GLY A 1 263 ? -19.331 1.203 -13.645 1.00 76.00 263 GLY A N 1
ATOM 2057 C CA . GLY A 1 263 ? -20.589 0.567 -13.247 1.00 76.00 263 GLY A CA 1
ATOM 2058 C C . GLY A 1 263 ? -20.562 -0.964 -13.268 1.00 76.00 263 GLY A C 1
ATOM 2059 O O . GLY A 1 263 ? -21.572 -1.582 -12.932 1.00 76.00 263 GLY A O 1
ATOM 2060 N N . ASN A 1 264 ? -19.421 -1.577 -13.595 1.00 82.81 264 ASN A N 1
ATOM 2061 C CA . ASN A 1 264 ? -19.178 -3.008 -13.443 1.00 82.81 264 ASN A CA 1
ATOM 2062 C C . ASN A 1 264 ? -18.040 -3.287 -12.445 1.00 82.81 264 ASN A C 1
ATOM 2064 O O . ASN A 1 264 ? -17.140 -4.090 -12.687 1.00 82.81 264 ASN A O 1
ATOM 2068 N N . VAL A 1 265 ? -18.075 -2.616 -11.292 1.00 87.88 265 VAL A N 1
ATOM 2069 C CA . VAL A 1 265 ? -16.979 -2.693 -10.323 1.00 87.88 265 VAL A CA 1
ATOM 2070 C C . VAL A 1 265 ? -17.000 -4.042 -9.601 1.00 87.88 265 VAL A C 1
ATOM 2072 O O . VAL A 1 265 ? -18.029 -4.446 -9.039 1.00 87.88 265 VAL A O 1
ATOM 2075 N N . ARG A 1 266 ? -15.855 -4.738 -9.593 1.00 91.44 266 ARG A N 1
ATOM 2076 C CA . ARG A 1 266 ? -15.657 -5.990 -8.852 1.00 91.44 266 ARG A CA 1
ATOM 2077 C C . ARG A 1 266 ? -14.814 -5.742 -7.613 1.00 91.44 266 ARG A C 1
ATOM 2079 O O . ARG A 1 266 ? -13.662 -5.326 -7.690 1.00 91.44 266 ARG A O 1
ATOM 2086 N N . VAL A 1 267 ? -15.400 -6.040 -6.461 1.00 91.62 267 VAL A N 1
ATOM 2087 C CA . VAL A 1 267 ? -14.781 -5.820 -5.161 1.00 91.62 267 VAL A CA 1
ATOM 2088 C C . VAL A 1 267 ? -14.527 -7.149 -4.460 1.00 91.62 267 VAL A C 1
ATOM 2090 O O . VAL A 1 267 ? -15.422 -7.972 -4.251 1.00 91.62 267 VAL A O 1
ATOM 2093 N N . TYR A 1 268 ? -13.278 -7.306 -4.045 1.00 88.00 268 TYR A N 1
ATOM 2094 C CA . TYR A 1 268 ? -12.758 -8.372 -3.209 1.00 88.00 268 TYR A CA 1
ATOM 2095 C C . TYR A 1 268 ? -12.364 -7.732 -1.874 1.00 88.00 268 TYR A C 1
ATOM 2097 O O . TYR A 1 268 ? -12.063 -6.544 -1.797 1.00 88.00 268 TYR A O 1
ATOM 2105 N N . GLY A 1 269 ? -12.367 -8.477 -0.775 1.00 69.31 269 GLY A N 1
ATOM 2106 C CA . GLY A 1 269 ? -12.015 -7.858 0.500 1.00 69.31 269 GLY A CA 1
ATOM 2107 C C . GLY A 1 269 ? -12.311 -8.734 1.694 1.00 69.31 269 GLY A C 1
ATOM 2108 O O . GLY A 1 269 ? -13.188 -9.595 1.657 1.00 69.31 269 GLY A O 1
ATOM 2109 N N . ARG A 1 270 ? -11.531 -8.535 2.761 1.00 72.50 270 ARG A N 1
ATOM 2110 C CA . ARG A 1 270 ? -11.557 -9.404 3.944 1.00 72.50 270 ARG A CA 1
ATOM 2111 C C . ARG A 1 270 ? -12.250 -8.788 5.150 1.00 72.50 270 ARG A C 1
ATOM 2113 O O . ARG A 1 270 ? -12.722 -9.568 5.963 1.00 72.50 270 ARG A O 1
ATOM 2120 N N . GLY A 1 271 ? -12.352 -7.461 5.282 1.00 91.12 271 GLY A N 1
ATOM 2121 C CA . GLY A 1 271 ? -13.157 -6.889 6.361 1.00 91.12 271 GLY A CA 1
ATOM 2122 C C . GLY A 1 271 ? -13.067 -5.384 6.590 1.00 91.12 271 GLY A C 1
ATOM 2123 O O . GLY A 1 271 ? -12.142 -4.703 6.152 1.00 91.12 271 GLY A O 1
ATOM 2124 N N . TRP A 1 272 ? -14.060 -4.903 7.329 1.00 96.75 272 TRP A N 1
ATOM 2125 C CA . TRP A 1 272 ? -14.220 -3.539 7.801 1.00 96.75 272 TRP A CA 1
ATOM 2126 C C . TRP A 1 272 ? -14.442 -3.555 9.312 1.00 96.75 272 TRP A C 1
ATOM 2128 O O . TRP A 1 272 ? -15.191 -4.378 9.843 1.00 96.75 272 TRP A O 1
ATOM 2138 N N . SER A 1 273 ? -13.752 -2.665 10.015 1.00 97.81 273 SER A N 1
ATOM 2139 C CA . SER A 1 273 ? -13.767 -2.595 11.468 1.00 97.81 273 SER A CA 1
ATOM 2140 C C . SER A 1 273 ? -13.932 -1.173 11.984 1.00 97.81 273 SER A C 1
ATOM 2142 O O . SER A 1 273 ? -13.565 -0.195 11.324 1.00 97.81 273 SER A O 1
ATOM 2144 N N . CYS A 1 274 ? -14.446 -1.083 13.207 1.00 97.88 274 CYS A N 1
ATOM 2145 C CA . CYS A 1 274 ? -14.454 0.138 13.992 1.00 97.88 274 CYS A CA 1
ATOM 2146 C C . CYS A 1 274 ? -14.266 -0.155 15.480 1.00 97.88 274 CYS A C 1
ATOM 2148 O O . CYS A 1 274 ? -14.709 -1.192 15.978 1.00 97.88 274 CYS A O 1
ATOM 2150 N N . THR A 1 275 ? -13.665 0.790 16.199 1.00 96.94 275 THR A N 1
ATOM 2151 C CA . THR A 1 275 ? -13.589 0.783 17.663 1.00 96.94 275 THR A CA 1
ATOM 2152 C C . THR A 1 275 ? -13.754 2.189 18.241 1.00 96.94 275 THR A C 1
ATOM 2154 O O . THR A 1 275 ? -13.282 3.173 17.660 1.00 96.94 275 THR A O 1
ATOM 2157 N N . ASP A 1 276 ? -14.417 2.297 19.395 1.00 94.00 276 ASP A N 1
ATOM 2158 C CA . ASP A 1 276 ? -14.487 3.537 20.160 1.00 94.00 276 ASP A CA 1
ATOM 2159 C C . ASP A 1 276 ? -13.145 3.830 20.837 1.00 94.00 276 ASP A C 1
ATOM 2161 O O . ASP A 1 276 ? -12.640 3.056 21.648 1.00 94.00 276 ASP A O 1
ATOM 2165 N N . ILE A 1 277 ? -12.564 4.984 20.520 1.00 95.19 277 ILE A N 1
ATOM 2166 C CA . ILE A 1 277 ? -11.264 5.414 21.054 1.00 95.19 277 ILE A CA 1
ATOM 2167 C C . ILE A 1 277 ? -11.405 6.527 22.099 1.00 95.19 277 ILE A C 1
ATOM 2169 O O . ILE A 1 277 ? -10.412 7.029 22.625 1.00 95.19 277 ILE A O 1
ATOM 2173 N N . ASP A 1 278 ? -12.637 6.920 22.431 1.00 90.50 278 ASP A N 1
ATOM 2174 C CA . ASP A 1 278 ? -12.919 8.079 23.281 1.00 90.50 278 ASP A CA 1
ATOM 2175 C C . ASP A 1 278 ? -12.379 7.914 24.712 1.00 90.50 278 ASP A C 1
ATOM 2177 O O . ASP A 1 278 ? -11.832 8.858 25.289 1.00 90.50 278 ASP A O 1
ATOM 2181 N N . LYS A 1 279 ? -12.452 6.696 25.272 1.00 86.56 279 LYS A N 1
ATOM 2182 C CA . LYS A 1 279 ? -11.868 6.392 26.589 1.00 86.56 279 LYS A CA 1
ATOM 2183 C C . LYS A 1 279 ? -10.347 6.559 26.574 1.00 86.56 279 LYS A C 1
ATOM 2185 O O . LYS A 1 279 ? -9.811 7.273 27.418 1.00 86.56 279 LYS A O 1
ATOM 2190 N N . ALA A 1 280 ? -9.667 5.940 25.608 1.00 87.62 280 ALA A N 1
ATOM 2191 C CA . ALA A 1 280 ? -8.213 6.025 25.472 1.00 87.62 280 ALA A CA 1
ATOM 2192 C C . ALA A 1 280 ? -7.756 7.473 25.233 1.00 87.62 280 ALA A C 1
ATOM 2194 O O . ALA A 1 280 ? -6.809 7.945 25.859 1.00 87.62 280 ALA A O 1
ATOM 2195 N N . ARG A 1 281 ? -8.490 8.218 24.398 1.00 90.31 281 ARG A N 1
ATOM 2196 C CA . ARG A 1 281 ? -8.252 9.643 24.147 1.00 90.31 281 ARG A CA 1
ATOM 2197 C C . ARG A 1 281 ? -8.344 10.475 25.428 1.00 90.31 281 ARG A C 1
ATOM 2199 O O . ARG A 1 281 ? -7.474 11.306 25.673 1.00 90.31 281 ARG A O 1
ATOM 2206 N N . LYS A 1 282 ? -9.380 10.269 26.248 1.00 89.56 282 LYS A N 1
ATOM 2207 C CA . LYS A 1 282 ? -9.567 10.994 27.519 1.00 89.56 282 LYS A CA 1
ATOM 2208 C C . LYS A 1 282 ? -8.455 10.695 28.525 1.00 89.56 282 LYS A C 1
ATOM 2210 O O . LYS A 1 282 ? -7.971 11.617 29.172 1.00 89.56 282 LYS A O 1
ATOM 2215 N N . GLU A 1 283 ? -8.034 9.438 28.639 1.00 91.75 283 GLU A N 1
ATOM 2216 C CA . GLU A 1 283 ? -6.894 9.039 29.480 1.00 91.75 283 GLU A CA 1
ATOM 2217 C C . GLU A 1 283 ? -5.592 9.705 29.007 1.00 91.75 283 GLU A C 1
ATOM 2219 O O . GLU A 1 283 ? -4.856 10.269 29.814 1.00 91.75 283 GLU A O 1
ATOM 2224 N N . LEU A 1 284 ? -5.350 9.733 27.691 1.00 89.62 284 LEU A N 1
ATOM 2225 C CA . LEU A 1 284 ? -4.180 10.389 27.107 1.00 89.62 284 LEU A CA 1
ATOM 2226 C C . LEU A 1 284 ? -4.154 11.899 27.387 1.00 89.62 284 LEU A C 1
ATOM 2228 O O . LEU A 1 284 ? -3.093 12.448 27.675 1.00 89.62 284 LEU A O 1
ATOM 2232 N N . ILE A 1 285 ? -5.304 12.578 27.314 1.00 91.62 285 ILE A N 1
ATOM 2233 C CA . ILE A 1 285 ? -5.408 14.012 27.631 1.00 91.62 285 ILE A CA 1
ATOM 2234 C C . ILE A 1 285 ? -5.063 14.259 29.101 1.00 91.62 285 ILE A C 1
ATOM 2236 O O . ILE A 1 285 ? -4.186 15.073 29.383 1.00 91.62 285 ILE A O 1
ATOM 2240 N N . LYS A 1 286 ? -5.656 13.492 30.024 1.00 93.06 286 LYS A N 1
ATOM 2241 C CA . LYS A 1 286 ? -5.348 13.594 31.459 1.00 93.06 286 LYS A CA 1
ATOM 2242 C C . LYS A 1 286 ? -3.865 13.360 31.749 1.00 93.06 286 LYS A C 1
ATOM 2244 O O . LYS A 1 286 ? -3.270 14.083 32.542 1.00 93.06 286 LYS A O 1
ATOM 2249 N N . ALA A 1 287 ? -3.255 12.368 31.099 1.00 88.69 287 ALA A N 1
ATOM 2250 C CA . ALA A 1 287 ? -1.832 12.080 31.260 1.00 88.69 287 ALA A CA 1
ATOM 2251 C C . ALA A 1 287 ? -0.949 13.235 30.754 1.00 88.69 287 ALA A C 1
ATOM 2253 O O . ALA A 1 287 ? 0.032 13.594 31.404 1.00 88.69 287 ALA A O 1
ATOM 2254 N N . LYS A 1 288 ? -1.313 13.856 29.623 1.00 89.12 288 LYS A N 1
ATOM 2255 C CA . LYS A 1 288 ? -0.609 15.033 29.088 1.00 89.12 288 LYS A CA 1
ATOM 2256 C C . LYS A 1 288 ? -0.708 16.237 30.025 1.00 89.12 288 LYS A C 1
ATOM 2258 O O . LYS A 1 288 ? 0.297 16.907 30.245 1.00 89.12 288 LYS A O 1
ATOM 2263 N N . GLU A 1 289 ? -1.884 16.486 30.594 1.00 93.69 289 GLU A N 1
ATOM 2264 C CA . GLU A 1 289 ? -2.099 17.555 31.577 1.00 93.69 289 GLU A CA 1
ATOM 2265 C C . GLU A 1 289 ? -1.290 17.307 32.856 1.00 93.69 289 GLU A C 1
ATOM 2267 O O . GLU A 1 289 ? -0.582 18.198 33.323 1.00 93.69 289 GLU A O 1
ATOM 2272 N N . ALA A 1 290 ? -1.307 16.079 33.383 1.00 91.19 290 ALA A N 1
ATOM 2273 C CA . ALA A 1 290 ? -0.515 15.703 34.554 1.00 91.19 290 ALA A CA 1
ATOM 2274 C C . ALA A 1 290 ? 0.993 15.903 34.322 1.00 91.19 290 ALA A C 1
ATOM 2276 O O . ALA A 1 290 ? 1.680 16.478 35.169 1.00 91.19 290 ALA A O 1
ATOM 2277 N N . LEU A 1 291 ? 1.495 15.504 33.148 1.00 89.31 291 LEU A N 1
ATOM 2278 C CA . LEU A 1 291 ? 2.891 15.709 32.764 1.00 89.31 291 LEU A CA 1
ATOM 2279 C C . LEU A 1 291 ? 3.245 17.199 32.648 1.00 89.31 291 LEU A C 1
ATOM 2281 O O . LEU A 1 291 ? 4.337 17.605 33.044 1.00 89.31 291 LEU A O 1
ATOM 2285 N N . ALA A 1 292 ? 2.341 18.025 32.116 1.00 91.06 292 ALA A N 1
ATOM 2286 C CA . ALA A 1 292 ? 2.541 19.471 32.042 1.00 91.06 292 ALA A CA 1
ATOM 2287 C C . ALA A 1 292 ? 2.620 20.100 33.444 1.00 91.06 292 ALA A C 1
ATOM 2289 O O . ALA A 1 292 ? 3.543 20.867 33.721 1.00 91.06 292 ALA A O 1
ATOM 2290 N N . HIS A 1 293 ? 1.720 19.710 34.352 1.00 92.06 293 HIS A N 1
ATOM 2291 C CA . HIS A 1 293 ? 1.755 20.149 35.749 1.00 92.06 293 HIS A CA 1
ATOM 2292 C C . HIS A 1 293 ? 3.029 19.705 36.477 1.00 92.06 293 HIS A C 1
ATOM 2294 O O . HIS A 1 293 ? 3.578 20.455 37.281 1.00 92.06 293 HIS A O 1
ATOM 2300 N N . GLU A 1 294 ? 3.532 18.501 36.211 1.00 89.69 294 GLU A N 1
ATOM 2301 C CA . GLU A 1 294 ? 4.790 18.028 36.791 1.00 89.69 294 GLU A CA 1
ATOM 2302 C C . GLU A 1 294 ? 6.011 18.784 36.256 1.00 89.69 294 GLU A C 1
ATOM 2304 O O . GLU A 1 294 ? 6.864 19.194 37.043 1.00 89.69 294 GLU A O 1
ATOM 2309 N N . LYS A 1 295 ? 6.069 19.054 34.947 1.00 89.06 295 LYS A N 1
ATOM 2310 C CA . LYS A 1 295 ? 7.125 19.888 34.353 1.00 89.06 295 LYS A CA 1
ATOM 2311 C C . LYS A 1 295 ? 7.150 21.293 34.954 1.00 89.06 295 LYS A C 1
ATOM 2313 O O . LYS A 1 295 ? 8.231 21.796 35.251 1.00 89.06 295 LYS A O 1
ATOM 2318 N N . GLU A 1 296 ? 5.985 21.900 35.166 1.00 86.88 296 GLU A N 1
ATOM 2319 C CA . GLU A 1 296 ? 5.892 23.228 35.776 1.00 86.88 296 GLU A CA 1
ATOM 2320 C C . GLU A 1 296 ? 6.287 23.208 37.260 1.00 86.88 296 GLU A C 1
ATOM 2322 O O . GLU A 1 296 ? 7.070 24.053 37.690 1.00 86.88 296 GLU A O 1
ATOM 2327 N N . ARG A 1 297 ? 5.868 22.192 38.032 1.00 84.50 297 ARG A N 1
ATOM 2328 C CA . ARG A 1 297 ? 6.347 22.002 39.415 1.00 84.50 297 ARG A CA 1
ATOM 2329 C C . ARG A 1 297 ? 7.872 21.880 39.483 1.00 84.50 297 ARG A C 1
ATOM 2331 O O . ARG A 1 297 ? 8.493 22.555 40.298 1.00 84.50 297 ARG A O 1
ATOM 2338 N N . ASN A 1 298 ? 8.478 21.090 38.595 1.00 76.81 298 ASN A N 1
ATOM 2339 C CA . ASN A 1 298 ? 9.934 20.908 38.532 1.00 76.81 298 ASN A CA 1
ATOM 2340 C C . ASN A 1 298 ? 10.680 22.176 38.077 1.00 76.81 298 ASN A C 1
ATOM 2342 O O . ASN A 1 298 ? 11.833 22.402 38.451 1.00 76.81 298 ASN A O 1
ATOM 2346 N N . ARG A 1 299 ? 10.036 23.022 37.265 1.00 80.88 299 ARG A N 1
ATOM 2347 C CA . ARG A 1 299 ? 10.559 24.341 36.893 1.00 80.88 299 ARG A CA 1
ATOM 2348 C C . ARG A 1 299 ? 10.544 25.292 38.089 1.00 80.88 299 ARG A C 1
ATOM 2350 O O . ARG A 1 299 ? 11.546 25.954 38.341 1.00 80.88 299 ARG A O 1
ATOM 2357 N N . GLN A 1 300 ? 9.445 25.330 38.839 1.00 76.31 300 GLN A N 1
ATOM 2358 C CA . GLN A 1 300 ? 9.297 26.186 40.019 1.00 76.31 300 GLN A CA 1
ATOM 2359 C C . GLN A 1 300 ? 10.211 25.747 41.172 1.00 76.31 300 GLN A C 1
ATOM 2361 O O . GLN A 1 300 ? 10.834 26.593 41.808 1.00 76.31 300 GLN A O 1
ATOM 2366 N N . SER A 1 301 ? 10.398 24.441 41.387 1.00 68.25 301 SER A N 1
ATOM 2367 C CA . SER A 1 301 ? 11.336 23.928 42.396 1.00 68.25 301 SER A CA 1
ATOM 2368 C C . SER A 1 301 ? 12.805 24.228 42.070 1.00 68.25 301 SER A C 1
ATOM 2370 O O . SER A 1 301 ? 13.623 24.293 42.978 1.00 68.25 301 SER A O 1
ATOM 2372 N N . ARG A 1 302 ? 13.154 24.452 40.794 1.00 58.25 302 ARG A N 1
ATOM 2373 C CA . ARG A 1 302 ? 14.487 24.934 40.382 1.00 58.25 302 ARG A CA 1
ATOM 2374 C C . ARG A 1 302 ? 14.712 26.427 40.640 1.00 58.25 302 ARG A C 1
ATOM 2376 O O . ARG A 1 302 ? 15.861 26.852 40.668 1.00 58.25 302 ARG A O 1
ATOM 2383 N N . ILE A 1 303 ? 13.648 27.214 40.799 1.00 54.59 303 ILE A N 1
ATOM 2384 C CA . ILE A 1 303 ? 13.729 28.657 41.083 1.00 54.59 303 ILE A CA 1
ATOM 2385 C C . ILE A 1 303 ? 13.814 28.907 42.601 1.00 54.59 303 ILE A C 1
ATOM 2387 O O . ILE A 1 303 ? 14.381 29.909 43.030 1.00 54.59 303 ILE A O 1
ATOM 2391 N N . ILE A 1 304 ? 13.324 27.977 43.428 1.00 47.03 304 ILE A N 1
ATOM 2392 C CA . ILE A 1 304 ? 13.303 28.090 44.894 1.00 47.03 304 ILE A CA 1
ATOM 2393 C C . ILE A 1 304 ? 14.407 27.218 45.513 1.00 47.03 304 ILE A C 1
ATOM 2395 O O . ILE A 1 304 ? 14.144 26.215 46.165 1.00 47.03 304 ILE A O 1
ATOM 2399 N N . THR A 1 305 ? 15.661 27.628 45.329 1.00 43.22 305 THR A N 1
ATOM 2400 C CA . THR A 1 305 ? 16.727 27.385 46.316 1.00 43.22 305 THR A CA 1
ATOM 2401 C C . THR A 1 305 ? 17.660 28.593 46.378 1.00 43.22 305 THR A C 1
ATOM 2403 O O . THR A 1 305 ? 18.688 28.612 45.702 1.00 43.22 305 THR A O 1
ATOM 2406 N N . PRO A 1 306 ? 17.369 29.596 47.216 1.00 41.06 306 PRO A N 1
ATOM 2407 C CA . PRO A 1 306 ? 18.389 30.262 47.996 1.00 41.06 306 PRO A CA 1
ATOM 2408 C C . PRO A 1 306 ? 18.467 29.519 49.333 1.00 41.06 306 PRO A C 1
ATOM 2410 O O . PRO A 1 306 ? 17.647 29.741 50.222 1.00 41.06 306 PRO A O 1
ATOM 2413 N N . THR A 1 307 ? 19.411 28.587 49.475 1.00 41.16 307 THR A N 1
ATOM 2414 C CA . THR A 1 307 ? 19.750 28.095 50.813 1.00 41.16 307 THR A CA 1
ATOM 2415 C C . THR A 1 307 ? 20.358 29.268 51.564 1.00 41.16 307 THR A C 1
ATOM 2417 O O . THR A 1 307 ? 21.449 29.738 51.243 1.00 41.16 307 THR A O 1
ATOM 2420 N N . GLU A 1 308 ? 19.595 29.760 52.526 1.00 38.59 308 GLU A N 1
ATOM 2421 C CA . GLU A 1 308 ? 19.978 30.716 53.547 1.00 38.59 308 GLU A CA 1
ATOM 2422 C C . GLU A 1 308 ? 21.180 30.142 54.318 1.00 38.59 308 GLU A C 1
ATOM 2424 O O . GLU A 1 308 ? 21.042 29.303 55.207 1.00 38.59 308 GLU A O 1
ATOM 2429 N N . ILE A 1 309 ? 22.394 30.524 53.915 1.00 34.66 309 ILE A N 1
ATOM 2430 C CA . ILE A 1 309 ? 23.601 30.271 54.700 1.00 34.66 309 ILE A CA 1
ATOM 2431 C C . ILE A 1 309 ? 23.702 31.415 55.699 1.00 34.66 309 ILE A C 1
ATOM 2433 O O . ILE A 1 309 ? 23.926 32.569 55.330 1.00 34.66 309 ILE A O 1
ATOM 2437 N N . ALA A 1 310 ? 23.506 31.066 56.969 1.00 34.69 310 ALA A N 1
ATOM 2438 C CA . ALA A 1 310 ? 23.723 31.934 58.109 1.00 34.69 310 ALA A CA 1
ATOM 2439 C C . ALA A 1 310 ? 25.071 32.664 57.998 1.00 34.69 310 ALA A C 1
ATOM 2441 O O . ALA A 1 310 ? 26.122 32.069 57.749 1.00 34.69 310 ALA A O 1
ATOM 2442 N N . VAL A 1 311 ? 25.011 33.978 58.199 1.00 33.66 311 VAL A N 1
ATOM 2443 C CA . VAL A 1 311 ? 26.153 34.883 58.258 1.00 33.66 311 VAL A CA 1
ATOM 2444 C C . VAL A 1 311 ? 27.048 34.489 59.434 1.00 33.66 311 VAL A C 1
ATOM 2446 O O . VAL A 1 311 ? 26.767 34.811 60.583 1.00 33.66 311 VAL A O 1
ATOM 2449 N N . THR A 1 312 ? 28.175 33.855 59.131 1.00 33.44 312 THR A N 1
ATOM 2450 C CA . THR A 1 312 ? 29.405 33.990 59.917 1.00 33.44 312 THR A CA 1
ATOM 2451 C C . THR A 1 312 ? 30.506 34.414 58.960 1.00 33.44 312 THR A C 1
ATOM 2453 O O . THR A 1 312 ? 30.934 33.643 58.103 1.00 33.44 312 THR A O 1
ATOM 2456 N N . THR A 1 313 ? 30.923 35.672 59.065 1.00 34.38 313 THR A N 1
ATOM 2457 C CA . THR A 1 313 ? 32.076 36.221 58.344 1.00 34.38 313 THR A CA 1
ATOM 2458 C C . THR A 1 313 ? 33.346 35.457 58.743 1.00 34.38 313 THR A C 1
ATOM 2460 O O . THR A 1 313 ? 33.536 35.150 59.922 1.00 34.38 313 THR A O 1
ATOM 2463 N N . PRO A 1 314 ? 34.235 35.137 57.781 1.00 32.94 314 PRO A N 1
ATOM 2464 C CA . PRO A 1 314 ? 35.401 36.006 57.626 1.00 32.94 314 PRO A CA 1
ATOM 2465 C C . PRO A 1 314 ? 35.909 36.182 56.178 1.00 32.94 314 PRO A C 1
ATOM 2467 O O . PRO A 1 314 ? 36.064 35.229 55.426 1.00 32.94 314 PRO A O 1
ATOM 2470 N N . LYS A 1 315 ? 36.308 37.433 55.902 1.00 28.97 315 LYS A N 1
ATOM 2471 C CA . LYS A 1 315 ? 37.208 37.957 54.850 1.00 28.97 315 LYS A CA 1
ATOM 2472 C C . LYS A 1 315 ? 36.795 37.830 53.363 1.00 28.97 315 LYS A C 1
ATOM 2474 O O . LYS A 1 315 ? 36.363 36.777 52.913 1.00 28.97 315 LYS A O 1
ATOM 2479 N N . PRO A 1 316 ? 36.962 38.917 52.577 1.00 31.05 316 PRO A N 1
ATOM 2480 C CA . PRO A 1 316 ? 36.447 39.010 51.217 1.00 31.05 316 PRO A CA 1
ATOM 2481 C C . PRO A 1 316 ? 37.380 38.310 50.225 1.00 31.05 316 PRO A C 1
ATOM 2483 O O . PRO A 1 316 ? 38.575 38.600 50.175 1.00 31.05 316 PRO A O 1
ATOM 2486 N N . VAL A 1 317 ? 36.815 37.431 49.401 1.00 31.52 317 VAL A N 1
ATOM 2487 C CA . VAL A 1 317 ? 37.442 36.939 48.168 1.00 31.52 317 VAL A CA 1
ATOM 2488 C C . VAL A 1 317 ? 36.674 37.572 46.998 1.00 31.52 317 VAL A C 1
ATOM 2490 O O . VAL A 1 317 ? 35.441 37.578 47.045 1.00 31.52 317 VAL A O 1
ATOM 2493 N N . PRO A 1 318 ? 37.334 38.174 45.990 1.00 34.34 318 PRO A N 1
ATOM 2494 C CA . PRO A 1 318 ? 36.654 39.007 45.000 1.00 34.34 318 PRO A CA 1
ATOM 2495 C C . PRO A 1 318 ? 35.711 38.195 44.106 1.00 34.34 318 PRO A C 1
ATOM 2497 O O . PRO A 1 318 ? 36.091 37.168 43.548 1.00 34.34 318 PRO A O 1
ATOM 2500 N N . GLN A 1 319 ? 34.483 38.690 43.959 1.00 30.20 319 GLN A N 1
ATOM 2501 C CA . GLN A 1 319 ? 33.461 38.170 43.055 1.00 30.20 319 GLN A CA 1
ATOM 2502 C C . GLN A 1 319 ? 33.864 38.400 41.589 1.00 30.20 319 GLN A C 1
ATOM 2504 O O . GLN A 1 319 ? 34.043 39.540 41.165 1.00 30.20 319 GLN A O 1
ATOM 2509 N N . CYS A 1 320 ? 33.928 37.334 40.790 1.00 27.56 320 CYS A N 1
ATOM 2510 C CA . CYS A 1 320 ? 33.837 37.440 39.335 1.00 27.56 320 CYS A CA 1
ATOM 2511 C C . CYS A 1 320 ? 32.353 37.493 38.948 1.00 27.56 320 CYS A C 1
ATOM 2513 O O . CYS A 1 320 ? 31.649 36.487 39.016 1.00 27.56 320 CYS A O 1
ATOM 2515 N N . VAL A 1 321 ? 31.872 38.674 38.561 1.00 32.22 321 VAL A N 1
ATOM 2516 C CA . VAL A 1 321 ? 30.529 38.866 38.004 1.00 32.22 321 VAL A CA 1
ATOM 2517 C C . VAL A 1 321 ? 30.583 38.531 36.513 1.00 32.22 321 VAL A C 1
ATOM 2519 O O . VAL A 1 321 ? 31.170 39.275 35.732 1.00 32.22 321 VAL A O 1
ATOM 2522 N N . ALA A 1 322 ? 29.987 37.410 36.109 1.00 29.48 322 ALA A N 1
ATOM 2523 C CA . ALA A 1 322 ? 29.724 37.113 34.704 1.00 29.48 322 ALA A CA 1
ATOM 2524 C C . ALA A 1 322 ? 28.281 37.5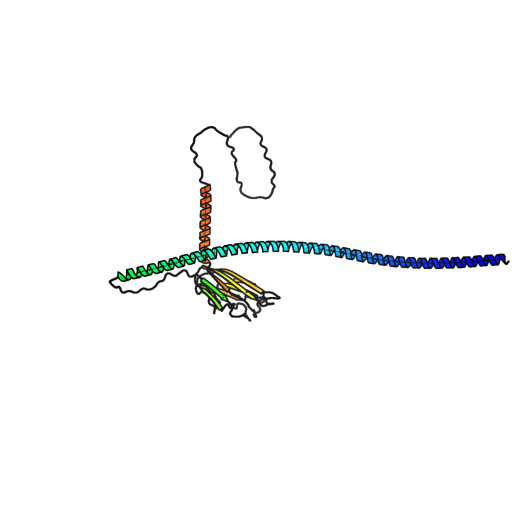23 34.379 1.00 29.48 322 ALA A C 1
ATOM 2526 O O . ALA A 1 322 ? 27.328 36.881 34.818 1.00 29.48 322 ALA A O 1
ATOM 2527 N N . PHE A 1 323 ? 28.119 38.609 33.624 1.00 29.91 323 PHE A N 1
ATOM 2528 C CA . PHE A 1 323 ? 26.842 38.973 33.018 1.00 29.91 323 PHE A CA 1
ATOM 2529 C C . PHE A 1 323 ? 26.602 38.080 31.794 1.00 29.91 323 PHE A C 1
ATOM 2531 O O . PHE A 1 323 ? 27.350 38.157 30.822 1.00 29.91 323 PHE A O 1
ATOM 2538 N N . PHE A 1 324 ? 25.549 37.262 31.812 1.00 27.72 324 PHE A N 1
ATOM 2539 C CA . PHE A 1 324 ? 24.971 36.707 30.587 1.00 27.72 324 PHE A CA 1
ATOM 2540 C C . PHE A 1 324 ? 23.778 37.573 30.186 1.00 27.72 324 PHE A C 1
ATOM 2542 O O . PHE A 1 324 ? 22.720 37.525 30.810 1.00 27.72 324 PHE A O 1
ATOM 2549 N N . VAL A 1 325 ? 23.962 38.377 29.140 1.00 31.39 325 VAL A N 1
ATOM 2550 C CA . VAL A 1 325 ? 22.856 39.001 28.412 1.00 31.39 325 VAL A CA 1
ATOM 2551 C C . VAL A 1 325 ? 22.272 37.932 27.492 1.00 31.39 325 VAL A C 1
ATOM 2553 O O . VAL A 1 325 ? 22.943 37.458 26.578 1.00 31.39 325 VAL A O 1
ATOM 2556 N N . VAL A 1 326 ? 21.026 37.532 27.739 1.00 28.22 326 VAL A N 1
ATOM 2557 C CA . VAL A 1 326 ? 20.243 36.735 26.788 1.00 28.22 326 VAL A CA 1
ATOM 2558 C C . VAL A 1 326 ? 19.686 37.708 25.752 1.00 28.22 326 VAL A C 1
ATOM 2560 O O . VAL A 1 326 ? 18.753 38.450 26.048 1.00 28.22 326 VAL A O 1
ATOM 2563 N N . MET A 1 327 ? 20.272 37.736 24.553 1.00 30.03 327 MET A N 1
ATOM 2564 C CA . MET A 1 327 ? 19.642 38.370 23.394 1.00 30.03 327 MET A CA 1
ATOM 2565 C C . MET A 1 327 ? 18.758 37.346 22.684 1.00 30.03 327 MET A C 1
ATOM 2567 O O . MET A 1 327 ? 19.203 36.252 22.339 1.00 30.03 327 MET A O 1
ATOM 2571 N N . THR A 1 328 ? 17.489 37.699 22.507 1.00 31.41 328 THR A N 1
ATOM 2572 C CA . THR A 1 328 ? 16.524 36.950 21.707 1.00 31.41 328 THR A CA 1
ATOM 2573 C C . THR A 1 328 ? 16.652 37.299 20.226 1.00 31.41 328 THR A C 1
ATOM 2575 O O . THR A 1 328 ? 16.545 38.463 19.856 1.00 31.41 328 THR A O 1
ATOM 2578 N N . ASP A 1 329 ? 16.745 36.228 19.442 1.00 31.14 329 ASP A N 1
ATOM 2579 C CA . ASP A 1 329 ? 16.309 36.030 18.057 1.00 31.14 329 ASP A CA 1
ATOM 2580 C C . ASP A 1 329 ? 17.166 36.510 16.863 1.00 31.14 329 ASP A C 1
ATOM 2582 O O . ASP A 1 329 ? 17.691 37.616 16.813 1.00 31.14 329 ASP A O 1
ATOM 2586 N N . HIS A 1 330 ? 17.203 35.603 15.877 1.00 33.09 330 HIS A N 1
ATOM 2587 C CA . HIS A 1 330 ? 17.570 35.718 14.462 1.00 33.09 330 HIS A CA 1
ATOM 2588 C C . HIS A 1 330 ? 18.974 36.211 14.029 1.00 33.09 330 HIS A C 1
ATOM 2590 O O . HIS A 1 330 ? 19.236 37.405 13.961 1.00 33.09 330 HIS A O 1
ATOM 2596 N N . GLN A 1 331 ? 19.814 35.275 13.544 1.00 33.28 331 GLN A N 1
ATOM 2597 C CA . GLN A 1 331 ? 20.356 35.171 12.161 1.00 33.28 331 GLN A CA 1
ATOM 2598 C C . GLN A 1 331 ? 21.683 34.362 12.106 1.00 33.28 331 GLN A C 1
ATOM 2600 O O . GLN A 1 331 ? 22.628 34.630 12.833 1.00 33.28 331 GLN A O 1
ATOM 2605 N N . GLN A 1 332 ? 21.687 33.358 11.220 1.00 32.47 332 GLN A N 1
ATOM 2606 C CA . GLN A 1 332 ? 22.760 32.798 10.369 1.00 32.47 332 GLN A CA 1
ATOM 2607 C C . GLN A 1 332 ? 24.249 32.761 10.814 1.00 32.47 332 GLN A C 1
ATOM 2609 O O . GLN A 1 332 ? 24.890 33.779 11.032 1.00 32.47 332 GLN A O 1
ATOM 2614 N N . ASN A 1 333 ? 24.810 31.538 10.761 1.00 31.91 333 ASN A N 1
ATOM 2615 C CA . ASN A 1 333 ? 26.175 31.149 10.344 1.00 31.91 333 ASN A CA 1
ATOM 2616 C C . ASN A 1 333 ? 27.328 32.157 10.531 1.00 31.91 333 ASN A C 1
ATOM 2618 O O . ASN A 1 333 ? 27.548 32.954 9.628 1.00 31.91 333 ASN A O 1
ATOM 2622 N N . VAL A 1 334 ? 28.205 31.957 11.529 1.00 33.00 334 VAL A N 1
ATOM 2623 C CA . VAL A 1 334 ? 29.674 32.017 11.326 1.00 33.00 334 VAL A CA 1
ATOM 2624 C C . VAL A 1 334 ? 30.415 31.227 12.421 1.00 33.00 334 VAL A C 1
ATOM 2626 O O . VAL A 1 334 ? 29.970 31.159 13.563 1.00 33.00 334 VAL A O 1
ATOM 2629 N N . GLY A 1 335 ? 31.522 30.586 12.037 1.00 29.56 335 GLY A N 1
ATOM 2630 C CA . GLY A 1 335 ? 32.245 29.553 12.781 1.00 29.56 335 GLY A CA 1
ATOM 2631 C C . GLY A 1 335 ? 32.964 29.958 14.073 1.00 29.56 335 GLY A C 1
ATOM 2632 O O . GLY A 1 335 ? 33.262 31.116 14.351 1.00 29.56 335 GLY A O 1
ATOM 2633 N N . LEU A 1 336 ? 33.265 28.918 14.853 1.00 29.58 336 LEU A N 1
ATOM 2634 C CA . LEU A 1 336 ? 34.033 28.950 16.093 1.00 29.58 336 LEU A CA 1
ATOM 2635 C C . LEU A 1 336 ? 35.516 29.227 15.815 1.00 29.58 336 LEU A C 1
ATOM 2637 O O . LEU A 1 336 ? 36.198 28.396 15.218 1.00 29.58 336 LEU A O 1
ATOM 2641 N N . THR A 1 337 ? 36.044 30.324 16.355 1.00 31.03 337 THR A N 1
ATOM 2642 C CA . THR A 1 337 ? 37.477 30.448 16.656 1.00 31.03 337 THR A CA 1
ATOM 2643 C C . THR A 1 337 ? 37.659 31.028 18.053 1.00 31.03 337 THR A C 1
ATOM 2645 O O . THR A 1 337 ? 37.302 32.172 18.327 1.00 31.03 337 THR A O 1
ATOM 2648 N N . SER A 1 338 ? 38.204 30.204 18.942 1.00 35.28 338 SER A N 1
ATOM 2649 C CA . SER A 1 338 ? 38.663 30.540 20.287 1.00 35.28 338 SER A CA 1
ATOM 2650 C C . SER A 1 338 ? 39.839 31.514 20.243 1.00 35.28 338 SER A C 1
ATOM 2652 O O . SER A 1 338 ? 40.784 31.236 19.513 1.00 35.28 338 SER A O 1
ATOM 2654 N N . ASN A 1 339 ? 39.818 32.580 21.054 1.00 31.81 339 ASN A N 1
ATOM 2655 C CA . ASN A 1 339 ? 41.010 33.184 21.673 1.00 31.81 339 ASN A CA 1
ATOM 2656 C C . ASN A 1 339 ? 40.601 34.277 22.682 1.00 31.81 339 ASN A C 1
ATOM 2658 O O . ASN A 1 339 ? 40.319 35.411 22.307 1.00 31.81 339 ASN A O 1
ATOM 2662 N N . CYS A 1 340 ? 40.597 33.941 23.976 1.00 27.20 340 CYS A N 1
ATOM 2663 C CA . CYS A 1 340 ? 40.529 34.922 25.063 1.00 27.20 340 CYS A CA 1
ATOM 2664 C C . CYS A 1 340 ? 41.944 35.404 25.405 1.00 27.20 340 CYS A C 1
ATOM 2666 O O . CYS A 1 340 ? 42.805 34.599 25.759 1.00 27.20 340 CYS A O 1
ATOM 2668 N N . ARG A 1 341 ? 42.165 36.722 25.365 1.00 30.73 341 ARG A N 1
ATOM 2669 C CA . ARG A 1 341 ? 43.331 37.388 25.957 1.00 30.73 341 ARG A CA 1
ATOM 2670 C C . ARG A 1 341 ? 42.822 38.563 26.791 1.00 30.73 341 ARG A C 1
ATOM 2672 O O . ARG A 1 341 ? 42.184 39.459 26.253 1.00 30.73 341 ARG A O 1
ATOM 2679 N N . ILE A 1 342 ? 43.073 38.528 28.096 1.00 35.50 342 ILE A N 1
ATOM 2680 C CA . ILE A 1 342 ? 42.790 39.627 29.029 1.00 35.50 342 ILE A CA 1
ATOM 2681 C C . ILE A 1 342 ? 44.032 40.526 29.083 1.00 35.50 342 ILE A C 1
ATOM 2683 O O . ILE A 1 342 ? 45.139 39.988 29.169 1.00 35.50 342 ILE A O 1
ATOM 2687 N N . PRO A 1 343 ? 43.876 41.860 29.090 1.00 33.41 343 PRO A N 1
ATOM 2688 C CA . PRO A 1 343 ? 44.846 42.728 29.738 1.00 33.41 343 PRO A CA 1
ATOM 2689 C C . PRO A 1 343 ? 44.238 43.551 30.878 1.00 33.41 343 PRO A C 1
ATOM 2691 O O . PRO A 1 343 ? 43.043 43.832 30.947 1.00 33.41 343 PRO A O 1
ATOM 2694 N N . GLU A 1 344 ? 45.144 43.880 31.784 1.00 32.19 344 GLU A N 1
ATOM 2695 C CA . GLU A 1 344 ? 44.982 44.361 33.145 1.00 32.19 344 GLU A CA 1
ATOM 2696 C C . GLU A 1 344 ? 44.665 45.860 33.247 1.00 32.19 344 GLU A C 1
ATOM 2698 O O . GLU A 1 344 ? 45.203 46.674 32.502 1.00 32.19 344 GLU A O 1
ATOM 2703 N N . GLY A 1 345 ? 43.915 46.212 34.298 1.00 33.44 345 GLY A N 1
ATOM 2704 C CA . GLY A 1 345 ? 44.169 47.425 35.080 1.00 33.44 345 GLY A CA 1
ATOM 2705 C C . GLY A 1 345 ? 43.354 48.678 34.745 1.00 33.44 345 GLY A C 1
ATOM 2706 O O . GLY A 1 345 ? 43.423 49.211 33.646 1.00 33.44 345 GLY A O 1
ATOM 2707 N N . GLY A 1 346 ? 42.698 49.235 35.773 1.00 30.00 346 GLY A N 1
ATOM 2708 C CA . GLY A 1 346 ? 42.499 50.689 35.864 1.00 30.00 346 GLY A CA 1
ATOM 2709 C C . GLY A 1 346 ? 41.079 51.184 36.142 1.00 30.00 346 GLY A C 1
ATOM 2710 O O . GLY A 1 346 ? 40.377 51.622 35.245 1.00 30.00 346 GLY A O 1
ATOM 2711 N N . HIS A 1 347 ? 40.710 51.165 37.421 1.00 34.72 347 HIS A N 1
ATOM 2712 C CA . HIS A 1 347 ? 39.631 51.889 38.111 1.00 34.72 347 HIS A CA 1
ATOM 2713 C C . HIS A 1 347 ? 39.048 53.166 37.451 1.00 34.72 347 HIS A C 1
ATOM 2715 O O . HIS A 1 347 ? 39.789 54.102 37.167 1.00 34.72 347 HIS A O 1
ATOM 2721 N N . LYS A 1 348 ? 37.713 53.316 37.455 1.00 32.50 348 LYS A N 1
ATOM 2722 C CA . LYS A 1 348 ? 36.911 54.111 38.426 1.00 32.50 348 LYS A CA 1
ATOM 2723 C C . LYS A 1 348 ? 35.455 54.253 37.944 1.00 32.50 348 LYS A C 1
ATOM 2725 O O . LYS A 1 348 ? 35.198 54.424 36.761 1.00 32.50 348 LYS A O 1
ATOM 2730 N N . CYS A 1 349 ? 34.538 54.169 38.904 1.00 29.98 349 CYS A N 1
ATOM 2731 C CA . CYS A 1 349 ? 33.083 54.172 38.760 1.00 29.98 349 CYS A CA 1
ATOM 2732 C C . CYS A 1 349 ? 32.495 55.509 38.278 1.00 29.98 349 CYS A C 1
ATOM 2734 O O . CYS A 1 349 ? 33.009 56.562 38.659 1.00 29.98 349 CYS A O 1
ATOM 2736 N N . TRP A 1 350 ? 31.357 55.429 37.580 1.00 34.78 350 TRP A N 1
ATOM 2737 C CA . TRP A 1 350 ? 30.052 55.918 38.055 1.00 34.78 350 TRP A CA 1
ATOM 2738 C C . TRP A 1 350 ? 28.994 54.855 37.771 1.00 34.78 350 TRP A C 1
ATOM 2740 O O . TRP A 1 350 ? 29.139 54.175 36.729 1.00 34.78 350 TRP A O 1
#

InterPro domains:
  IPR001073 C1q domain [PF00386] (151-259)
  IPR001073 C1q domain [PS50871] (145-290)
  IPR001073 C1q domain [SM00110] (143-270)
  IPR008983 Tumour necrosis factor-like domain superfamily [G3DSA:2.60.120.40] (146-274)
  IPR008983 Tumour necrosis factor-like domain superfamily [SSF49842] (149-261)
  IPR050822 Cerebellin Synaptic Organizer [PTHR22923] (68-264)

Sequence (350 aa):
MEVVLTTLRTVMDHNTRLENELTRTNQLMNILSTEYASTKELLHSLTKDYTSTKQNAAALTIEHASTKEELAALTFLYTDTKHQLNALTDDHSTFNRILHTTRTDLDKASKELVKVKRALGHEKERNRQSRIIPPTATAVTTSKPVSQSVAFFAVMNDHQQNLGIYQTVGFQKTVTNVGNGWDGQANIFKAPKAGHYYFSATIMSHYAEDIETELVLKGIPIVHSYDGDKSTNGVGTLSAVLNLAIGDDVWIRIYNNPATNDGNVRVYGRGWSCTDIDKARKELIKAKEALAHEKERNRQSRIITPTEIAVTTPKPVPQCVAFFVVMTDHQQNVGLTSNCRIPEGGHKCW